Protein AF-A0A7S4R903-F1 (afdb_monomer)

Foldseek 3Di:
DDEDADDDDDDDDPPPPDDDPDDDFQWAWAFDDDDDDDDDDDDDDDDDDDPPPPPPPPPQPPPAQQLAWAQDPCCVPPVDTGGPDDDQWAWDDKDKYFYPDDDRYHPLPPCPDPNNVLVVVCVVCVNVVHDHPAANGKTKTWGWDDDVRTIIIITITGRNDCCQQCCVVVDPRNVLNVCCRVNDDPVSVVVPDDDQDADPDDDPVVRVVSDSHD

Structure (mmCIF, N/CA/C/O backbone):
data_AF-A0A7S4R903-F1
#
_entry.id   AF-A0A7S4R903-F1
#
loop_
_atom_site.group_PDB
_atom_site.id
_atom_site.type_symbol
_atom_site.label_atom_id
_atom_site.label_alt_id
_atom_site.label_comp_id
_atom_site.label_asym_id
_atom_site.label_entity_id
_atom_site.label_seq_id
_atom_site.pdbx_PDB_ins_code
_atom_site.Cartn_x
_atom_site.Cartn_y
_atom_site.Cartn_z
_atom_site.occupancy
_atom_site.B_iso_or_equiv
_atom_site.auth_seq_id
_atom_site.auth_comp_id
_atom_site.auth_asym_id
_atom_site.auth_atom_id
_atom_site.pdbx_PDB_model_num
ATOM 1 N N . MET A 1 1 ? 5.381 -18.623 -7.448 1.00 34.16 1 MET A N 1
ATOM 2 C CA . MET A 1 1 ? 6.276 -17.680 -6.744 1.00 34.16 1 MET A CA 1
ATOM 3 C C . MET A 1 1 ? 7.617 -17.722 -7.454 1.00 34.16 1 MET A C 1
ATOM 5 O O . MET A 1 1 ? 8.207 -18.793 -7.509 1.00 34.16 1 MET A O 1
ATOM 9 N N . LYS A 1 2 ? 8.027 -16.633 -8.113 1.00 29.02 2 LYS A N 1
ATOM 10 C CA . LYS A 1 2 ? 9.326 -16.554 -8.797 1.00 29.02 2 LYS A CA 1
ATOM 11 C C . LYS A 1 2 ? 10.329 -15.962 -7.803 1.00 29.02 2 LYS A C 1
ATOM 13 O O . LYS A 1 2 ? 10.044 -14.921 -7.229 1.00 29.02 2 LYS A O 1
ATOM 18 N N . SER A 1 3 ? 11.436 -16.659 -7.560 1.00 29.39 3 SER A N 1
ATOM 19 C CA . SER A 1 3 ? 12.554 -16.161 -6.752 1.00 29.39 3 SER A CA 1
ATOM 20 C C . SER A 1 3 ? 13.540 -15.471 -7.690 1.00 29.39 3 SER A C 1
ATOM 22 O O . SER A 1 3 ? 13.920 -16.057 -8.705 1.00 29.39 3 SER A O 1
ATOM 24 N N . GLN A 1 4 ? 13.908 -14.227 -7.392 1.00 38.16 4 GLN A N 1
ATOM 25 C CA . GLN A 1 4 ? 14.853 -13.447 -8.187 1.00 38.16 4 GLN A CA 1
ATOM 26 C C . GLN A 1 4 ? 15.911 -12.862 -7.250 1.00 38.16 4 GLN A C 1
ATOM 28 O O . GLN A 1 4 ? 15.579 -12.281 -6.219 1.00 38.16 4 GLN A O 1
ATOM 33 N N . ARG A 1 5 ? 17.186 -13.059 -7.601 1.00 29.95 5 ARG A N 1
ATOM 34 C CA . ARG A 1 5 ? 18.361 -12.589 -6.859 1.00 29.95 5 ARG A CA 1
ATOM 35 C C . ARG A 1 5 ? 18.925 -11.368 -7.576 1.00 29.95 5 ARG A C 1
ATOM 37 O O . ARG A 1 5 ? 19.169 -11.443 -8.779 1.00 29.95 5 ARG A O 1
ATOM 44 N N . VAL A 1 6 ? 19.127 -10.264 -6.864 1.00 38.16 6 VAL A N 1
ATOM 45 C CA . VAL A 1 6 ? 19.701 -9.029 -7.422 1.00 38.16 6 VAL A CA 1
ATOM 46 C C . VAL A 1 6 ? 20.940 -8.669 -6.606 1.00 38.16 6 VAL A C 1
ATOM 48 O O . VAL A 1 6 ? 20.823 -8.361 -5.427 1.00 38.16 6 VAL A O 1
ATOM 51 N N . SER A 1 7 ? 22.118 -8.735 -7.229 1.00 30.72 7 SER A N 1
ATOM 52 C CA . SER A 1 7 ? 23.407 -8.372 -6.622 1.00 30.72 7 SER A CA 1
ATOM 53 C C . SER A 1 7 ? 23.816 -6.955 -7.031 1.00 30.72 7 SER A C 1
ATOM 55 O O . SER A 1 7 ? 23.788 -6.646 -8.225 1.00 30.72 7 SER A O 1
ATOM 57 N N . HIS A 1 8 ? 24.262 -6.125 -6.085 1.00 34.91 8 HIS A N 1
ATOM 58 C CA . HIS A 1 8 ? 24.852 -4.809 -6.360 1.00 34.91 8 HIS A CA 1
ATOM 59 C C . HIS A 1 8 ? 26.304 -4.753 -5.855 1.00 34.91 8 HIS A C 1
ATOM 61 O O . HIS A 1 8 ? 26.589 -5.131 -4.722 1.00 34.91 8 HIS A O 1
ATOM 67 N N . ASN A 1 9 ? 27.226 -4.284 -6.704 1.00 31.84 9 ASN A N 1
ATOM 68 C CA . ASN A 1 9 ? 28.645 -4.130 -6.376 1.00 31.84 9 ASN A CA 1
ATOM 69 C C . ASN A 1 9 ? 28.932 -2.770 -5.713 1.00 31.84 9 ASN A C 1
ATOM 71 O O . ASN A 1 9 ? 28.661 -1.735 -6.315 1.00 31.84 9 ASN A O 1
ATOM 75 N N . SER A 1 10 ? 29.520 -2.842 -4.509 1.00 34.62 10 SER A N 1
ATOM 76 C CA . SER A 1 10 ? 30.550 -1.989 -3.866 1.00 34.62 10 SER A CA 1
ATOM 77 C C . SER A 1 10 ? 30.597 -0.489 -4.231 1.00 34.62 10 SER A C 1
ATOM 79 O O . SER A 1 10 ? 30.812 -0.129 -5.382 1.00 34.62 10 SER A O 1
ATOM 81 N N . SER A 1 11 ? 30.635 0.461 -3.296 1.00 30.31 11 SER A N 1
ATOM 82 C CA . SER A 1 11 ? 31.719 0.654 -2.323 1.00 30.31 11 SER A CA 1
ATOM 83 C C . SER A 1 11 ? 31.492 1.972 -1.557 1.00 30.31 11 SER A C 1
ATOM 85 O O . SER A 1 11 ? 30.913 2.895 -2.118 1.00 30.31 11 SER A O 1
ATOM 87 N N . LEU A 1 12 ? 32.039 2.050 -0.333 1.00 31.69 12 LEU A N 1
ATOM 88 C CA . LEU A 1 12 ? 32.207 3.246 0.515 1.00 31.69 12 LEU A CA 1
ATOM 89 C C . LEU A 1 12 ? 30.938 3.796 1.194 1.00 31.69 12 LEU A C 1
ATOM 91 O O . LEU A 1 12 ? 30.225 4.599 0.615 1.00 31.69 12 LEU A O 1
ATOM 95 N N . ASP A 1 13 ? 30.707 3.370 2.448 1.00 30.27 13 ASP A N 1
ATOM 96 C CA . ASP A 1 13 ? 30.396 4.255 3.600 1.00 30.27 13 ASP A CA 1
ATOM 97 C C . ASP A 1 13 ? 30.197 3.458 4.914 1.00 30.27 13 ASP A C 1
ATOM 99 O O . ASP A 1 13 ? 29.272 3.666 5.698 1.00 30.27 13 ASP A O 1
ATOM 103 N N . ALA A 1 14 ? 31.123 2.534 5.197 1.00 33.28 14 ALA A N 1
ATOM 104 C CA . ALA A 1 14 ? 31.105 1.635 6.360 1.00 33.28 14 ALA A CA 1
ATOM 105 C C . ALA A 1 14 ? 31.459 2.302 7.714 1.00 33.28 14 ALA A C 1
ATOM 107 O O . ALA A 1 14 ? 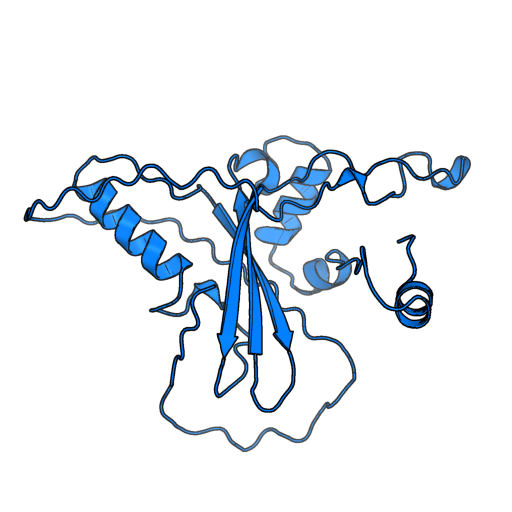32.058 1.666 8.577 1.00 33.28 14 ALA A O 1
ATOM 108 N N . LEU A 1 15 ? 31.138 3.583 7.929 1.00 27.70 15 LEU A N 1
ATOM 109 C CA . LEU A 1 15 ? 31.543 4.310 9.145 1.00 27.70 15 LEU A CA 1
ATOM 110 C C . LEU A 1 15 ? 30.455 5.210 9.753 1.00 27.70 15 LEU A C 1
ATOM 112 O O . LEU A 1 15 ? 30.751 6.277 10.292 1.00 27.70 15 LEU A O 1
ATOM 116 N N . LYS A 1 16 ? 29.190 4.769 9.730 1.00 27.17 16 LYS A N 1
ATOM 117 C CA . LYS A 1 16 ? 28.122 5.350 10.577 1.00 27.17 16 LYS A CA 1
ATOM 118 C C . LYS A 1 16 ? 27.296 4.319 11.361 1.00 27.17 16 LYS A C 1
ATOM 120 O O . LYS A 1 16 ? 26.373 4.696 12.081 1.00 27.17 16 LYS A O 1
ATOM 125 N N . ASP A 1 17 ? 27.682 3.045 11.309 1.00 29.94 17 ASP A N 1
ATOM 126 C CA . ASP A 1 17 ? 27.043 1.956 12.052 1.00 29.94 17 ASP A CA 1
ATOM 127 C C . ASP A 1 17 ? 27.502 1.924 13.512 1.00 29.94 17 ASP A C 1
ATOM 129 O O . ASP A 1 17 ? 28.293 1.072 13.907 1.00 29.94 17 ASP A O 1
ATOM 133 N N . LEU A 1 18 ? 27.012 2.859 14.332 1.00 28.77 18 LEU A N 1
ATOM 134 C CA . LEU A 1 18 ? 26.942 2.635 15.781 1.00 28.77 18 LEU A CA 1
ATOM 135 C C . LEU A 1 18 ? 25.980 3.572 16.516 1.00 28.77 18 LEU A C 1
ATOM 137 O O . LEU A 1 18 ? 26.272 3.998 17.626 1.00 28.77 18 LEU A O 1
ATOM 141 N N . VAL A 1 19 ? 24.820 3.903 15.947 1.00 24.86 19 VAL A N 1
ATOM 142 C CA . VAL A 1 19 ? 23.764 4.567 16.724 1.00 24.86 19 VAL A CA 1
ATOM 143 C C . VAL A 1 19 ? 22.393 4.076 16.263 1.00 24.86 19 VAL A C 1
ATOM 145 O O . VAL A 1 19 ? 22.032 4.221 15.102 1.00 24.86 19 VAL A O 1
ATOM 148 N N . TYR A 1 20 ? 21.634 3.546 17.225 1.00 25.56 20 TYR A N 1
ATOM 149 C CA . TYR A 1 20 ? 20.220 3.168 17.149 1.00 25.56 20 TYR A CA 1
ATOM 150 C C . TYR A 1 20 ? 19.874 1.816 16.503 1.00 25.56 20 TYR A C 1
ATOM 152 O O . TYR A 1 20 ? 19.119 1.708 15.541 1.00 25.56 20 TYR A O 1
ATOM 160 N N . ALA A 1 21 ? 20.331 0.749 17.160 1.00 30.30 21 ALA A N 1
ATOM 161 C CA . ALA A 1 21 ? 19.466 -0.407 17.351 1.00 30.30 21 ALA A CA 1
ATOM 162 C C . ALA A 1 21 ? 18.338 0.003 18.316 1.00 30.30 21 ALA A C 1
ATOM 164 O O . ALA A 1 21 ? 18.571 0.108 19.519 1.00 30.30 21 ALA A O 1
ATOM 165 N N . ASP A 1 22 ? 17.146 0.280 17.788 1.00 24.77 22 ASP A N 1
ATOM 166 C CA . ASP A 1 22 ? 15.923 0.302 18.588 1.00 24.77 22 ASP A CA 1
ATOM 167 C C . ASP A 1 22 ? 14.772 -0.361 17.826 1.00 24.77 22 ASP A C 1
ATOM 169 O O . ASP A 1 22 ? 14.645 -0.300 16.602 1.00 24.77 22 ASP A O 1
ATOM 173 N N . ASP A 1 23 ? 13.982 -1.069 18.607 1.00 29.86 23 ASP A N 1
ATOM 174 C CA . ASP A 1 23 ? 13.116 -2.181 18.265 1.00 29.86 23 ASP A CA 1
ATOM 175 C C . ASP A 1 23 ? 11.805 -1.675 17.639 1.00 29.86 23 ASP A C 1
ATOM 177 O O . ASP A 1 23 ? 10.791 -1.501 18.316 1.00 29.86 23 ASP A O 1
ATOM 181 N N . LYS A 1 24 ? 11.809 -1.361 16.337 1.00 22.69 24 LYS A N 1
ATOM 182 C CA . LYS A 1 24 ? 10.585 -1.092 15.563 1.00 22.69 24 LYS A CA 1
ATOM 183 C C . LYS A 1 24 ? 10.715 -1.689 14.173 1.00 22.69 24 LYS A C 1
ATOM 185 O O . LYS A 1 24 ? 11.592 -1.315 13.406 1.00 22.69 24 LYS A O 1
ATOM 190 N N . SER A 1 25 ? 9.814 -2.610 13.844 1.00 26.30 25 SER A N 1
ATOM 191 C CA . SER A 1 25 ? 9.596 -3.122 12.491 1.00 26.30 25 SER A CA 1
ATOM 192 C C . SER A 1 25 ? 9.561 -1.965 11.483 1.00 26.30 25 SER A C 1
ATOM 194 O O . SER A 1 25 ? 8.571 -1.231 11.425 1.00 26.30 25 SER A O 1
ATOM 196 N N . VAL A 1 26 ? 10.641 -1.782 10.720 1.00 25.47 26 VAL A N 1
ATOM 197 C CA . VAL A 1 26 ? 10.732 -0.749 9.684 1.00 25.47 26 VAL A CA 1
ATOM 198 C C . VAL A 1 26 ? 9.878 -1.208 8.504 1.00 25.47 26 VAL A C 1
ATOM 200 O O . VAL A 1 26 ? 10.303 -1.991 7.658 1.00 25.47 26 VAL A O 1
ATOM 203 N N . LEU A 1 27 ? 8.618 -0.777 8.511 1.00 29.02 27 LEU A N 1
ATOM 204 C CA . LEU A 1 27 ? 7.725 -0.805 7.360 1.00 29.02 27 LEU A CA 1
ATOM 205 C C . LEU A 1 27 ? 8.038 0.433 6.521 1.00 29.02 27 LEU A C 1
ATOM 207 O O . LEU A 1 27 ? 7.629 1.533 6.885 1.00 29.02 27 LEU A O 1
ATOM 211 N N . THR A 1 28 ? 8.743 0.262 5.406 1.00 28.92 28 THR A N 1
ATOM 212 C CA . THR A 1 28 ? 8.870 1.332 4.412 1.00 28.92 28 THR A CA 1
ATOM 213 C C . THR A 1 28 ? 7.719 1.203 3.419 1.00 28.92 28 THR A C 1
ATOM 215 O O . THR A 1 28 ? 7.629 0.227 2.674 1.00 28.92 28 THR A O 1
ATOM 218 N N . VAL A 1 29 ? 6.845 2.209 3.370 1.00 30.88 29 VAL A N 1
ATOM 219 C CA . VAL A 1 29 ? 5.902 2.386 2.259 1.00 30.88 29 VAL A CA 1
ATOM 220 C C . VAL A 1 29 ? 6.607 3.244 1.213 1.00 30.88 29 VAL A C 1
ATOM 222 O O . VAL A 1 29 ? 6.728 4.453 1.383 1.00 30.88 29 VAL A O 1
ATOM 225 N N . SER A 1 30 ? 7.132 2.623 0.156 1.00 32.31 30 SER A N 1
ATOM 226 C CA . SER A 1 30 ? 7.713 3.359 -0.969 1.00 32.31 30 SER A CA 1
ATOM 227 C C . SER A 1 30 ? 6.627 3.676 -1.989 1.00 32.31 30 SER A C 1
ATOM 229 O O . SER A 1 30 ? 6.030 2.759 -2.551 1.00 32.31 30 SER A O 1
ATOM 231 N N . LEU A 1 31 ? 6.398 4.963 -2.230 1.00 30.38 31 LEU A N 1
ATOM 232 C CA . LEU A 1 31 ? 5.443 5.478 -3.204 1.00 30.38 31 LEU A CA 1
ATOM 233 C C . LEU A 1 31 ? 6.203 6.165 -4.331 1.00 30.38 31 LEU A C 1
ATOM 235 O O . LEU A 1 31 ? 6.854 7.181 -4.109 1.00 30.38 31 LEU A O 1
ATOM 239 N N . SER A 1 32 ? 6.142 5.590 -5.527 1.00 31.30 32 SER A N 1
ATOM 240 C CA . SER A 1 32 ? 6.694 6.176 -6.746 1.00 31.30 32 SER A CA 1
ATOM 241 C C . SER A 1 32 ? 5.534 6.596 -7.643 1.00 31.30 32 SER A C 1
ATOM 243 O O . SER A 1 32 ? 4.787 5.746 -8.120 1.00 31.30 32 SER A O 1
ATOM 245 N N . SER A 1 33 ? 5.376 7.903 -7.851 1.00 28.19 33 SER A N 1
ATOM 246 C CA . SER A 1 33 ? 4.518 8.466 -8.897 1.00 28.19 33 SER A CA 1
ATOM 247 C C . SER A 1 33 ? 5.411 8.901 -10.053 1.00 28.19 33 SER A C 1
ATOM 249 O O . SER A 1 33 ? 6.350 9.666 -9.831 1.00 28.19 33 SER A O 1
ATOM 251 N N . SER A 1 34 ? 5.149 8.424 -11.267 1.00 30.77 34 SER A N 1
ATOM 252 C CA . SER A 1 34 ? 5.837 8.884 -12.474 1.00 30.77 34 SER A CA 1
ATOM 253 C C . SER A 1 34 ? 4.813 9.307 -13.520 1.00 30.77 34 SER A C 1
ATOM 255 O O . SER A 1 34 ? 4.163 8.467 -14.132 1.00 30.77 34 SER A O 1
ATOM 257 N N . THR A 1 35 ? 4.685 10.615 -13.731 1.00 25.27 35 THR A N 1
ATOM 258 C CA . THR A 1 35 ? 4.018 11.200 -14.900 1.00 25.27 35 THR A CA 1
ATOM 259 C C . THR A 1 35 ? 5.048 11.351 -16.017 1.00 25.27 35 THR A C 1
ATOM 261 O O . THR A 1 35 ? 6.089 11.972 -15.798 1.00 25.27 35 THR A O 1
ATOM 264 N N . LEU A 1 36 ? 4.779 10.793 -17.198 1.00 31.20 36 LEU A N 1
ATOM 265 C CA . LEU A 1 36 ? 5.671 10.871 -18.357 1.00 31.20 36 LEU A CA 1
ATOM 266 C C . LEU A 1 36 ? 5.289 12.032 -19.283 1.00 31.20 36 LEU A C 1
ATOM 268 O O . LEU A 1 36 ? 4.131 12.194 -19.654 1.00 31.20 36 LEU A O 1
ATOM 272 N N . SER A 1 37 ? 6.303 12.816 -19.649 1.00 27.30 37 SER A N 1
ATOM 273 C CA . SER A 1 37 ? 6.323 13.744 -20.779 1.00 27.30 37 SER A CA 1
ATOM 274 C C . SER A 1 37 ? 6.946 13.060 -22.001 1.00 27.30 37 SER A C 1
ATOM 276 O O . SER A 1 37 ? 7.959 12.373 -21.862 1.00 27.30 37 SER A O 1
ATOM 278 N N . ASP A 1 38 ? 6.344 13.286 -23.168 1.00 27.80 38 ASP A N 1
ATOM 279 C CA . ASP A 1 38 ? 6.619 12.655 -24.466 1.00 27.80 38 ASP A CA 1
ATOM 280 C C . ASP A 1 38 ? 8.070 12.746 -24.973 1.00 27.80 38 ASP A C 1
ATOM 282 O O . ASP A 1 38 ? 8.686 13.812 -24.937 1.00 27.80 38 ASP A O 1
ATOM 286 N N . ALA A 1 39 ? 8.550 11.658 -25.593 1.00 27.94 39 ALA A N 1
ATOM 287 C CA . ALA A 1 39 ? 9.468 11.700 -26.738 1.00 27.94 39 ALA A CA 1
ATOM 288 C C . ALA A 1 39 ? 9.459 10.368 -27.527 1.00 27.94 39 ALA A C 1
ATOM 290 O O . ALA A 1 39 ? 9.363 9.287 -26.956 1.00 27.94 39 ALA A O 1
ATOM 291 N N . ALA A 1 40 ? 9.540 10.500 -28.852 1.00 25.80 40 ALA A N 1
ATOM 292 C CA . ALA A 1 40 ? 9.175 9.563 -29.917 1.00 25.80 40 ALA A CA 1
ATOM 293 C C . ALA A 1 40 ? 10.212 8.488 -30.344 1.00 25.80 40 ALA A C 1
ATOM 295 O O . ALA A 1 40 ? 11.415 8.722 -30.254 1.00 25.80 40 ALA A O 1
ATOM 296 N N . GLY A 1 41 ? 9.687 7.421 -30.986 1.00 26.86 41 GLY A N 1
ATOM 297 C CA . GLY A 1 41 ? 10.294 6.596 -32.067 1.00 26.86 41 GLY A CA 1
ATOM 298 C C . GLY A 1 41 ? 11.143 5.386 -31.634 1.00 26.86 41 GLY A C 1
ATOM 299 O O . GLY A 1 41 ? 11.816 5.459 -30.618 1.00 26.86 41 GLY A O 1
ATOM 300 N N . ASP A 1 42 ? 11.238 4.248 -32.338 1.00 25.61 42 ASP A N 1
ATOM 301 C CA . ASP A 1 42 ? 10.633 3.699 -33.569 1.00 25.61 42 ASP A CA 1
ATOM 302 C C . ASP A 1 42 ? 11.007 2.184 -33.661 1.00 25.61 42 ASP A C 1
ATOM 304 O O . ASP A 1 42 ? 12.099 1.812 -33.234 1.00 25.61 42 ASP A O 1
ATOM 308 N N . GLY A 1 43 ? 10.132 1.337 -34.231 1.00 27.09 43 GLY A N 1
ATOM 309 C CA . GLY A 1 43 ? 10.475 0.115 -34.998 1.00 27.09 43 GLY A CA 1
ATOM 310 C C . GLY A 1 43 ? 10.788 -1.259 -34.343 1.00 27.09 43 GLY A C 1
ATOM 311 O O . GLY A 1 43 ? 11.865 -1.467 -33.794 1.00 27.09 43 GLY A O 1
ATOM 312 N N . ALA A 1 44 ? 9.904 -2.243 -34.622 1.00 29.50 44 ALA A N 1
ATOM 313 C CA . ALA A 1 44 ? 10.162 -3.568 -35.256 1.00 29.50 44 ALA A CA 1
ATOM 314 C C . ALA A 1 44 ? 9.615 -4.838 -34.543 1.00 29.50 44 ALA A C 1
ATOM 316 O O . ALA A 1 44 ? 9.823 -5.071 -33.354 1.00 29.50 44 ALA A O 1
ATOM 317 N N . GLU A 1 45 ? 8.896 -5.646 -35.335 1.00 29.44 45 GLU A N 1
ATOM 318 C CA . GLU A 1 45 ? 8.059 -6.817 -35.014 1.00 29.44 45 GLU A CA 1
ATOM 319 C C . GLU A 1 45 ? 8.820 -8.157 -34.923 1.00 29.44 45 GLU A C 1
ATOM 321 O O . GLU A 1 45 ? 9.902 -8.324 -35.485 1.00 29.44 45 GLU A O 1
ATOM 326 N N . GLY A 1 46 ? 8.189 -9.139 -34.268 1.00 28.52 46 GLY A N 1
ATOM 327 C CA . GLY A 1 46 ? 8.573 -10.552 -34.270 1.00 28.52 46 GLY A CA 1
ATOM 328 C C . GLY A 1 46 ? 7.543 -11.391 -33.508 1.00 28.52 46 GLY A C 1
ATOM 329 O O . GLY A 1 46 ? 7.517 -11.364 -32.278 1.00 28.52 46 GLY A O 1
ATOM 330 N N . ASP A 1 47 ? 6.675 -12.076 -34.253 1.00 32.62 47 ASP A N 1
ATOM 331 C CA . ASP A 1 47 ? 5.534 -12.861 -33.776 1.00 32.62 47 ASP A CA 1
ATOM 332 C C . ASP A 1 47 ? 5.940 -14.205 -33.153 1.00 32.62 47 ASP A C 1
ATOM 334 O O . ASP A 1 47 ? 6.567 -15.025 -33.813 1.00 32.62 47 ASP A O 1
ATOM 338 N N . ASP A 1 48 ? 5.483 -14.461 -31.925 1.00 31.94 48 ASP A N 1
ATOM 339 C CA . ASP A 1 48 ? 5.248 -15.803 -31.378 1.00 31.94 48 ASP A CA 1
ATOM 340 C C . ASP A 1 48 ? 4.110 -15.698 -30.348 1.00 31.94 48 ASP A C 1
ATOM 342 O O . ASP A 1 48 ? 4.299 -15.332 -29.184 1.00 31.94 48 ASP A O 1
ATOM 346 N N . ALA A 1 49 ? 2.883 -15.958 -30.805 1.00 36.00 49 ALA A N 1
ATOM 347 C CA . ALA A 1 49 ? 1.664 -15.852 -30.010 1.00 36.00 49 ALA A CA 1
ATOM 348 C C . ALA A 1 49 ? 1.602 -16.947 -28.928 1.00 36.00 49 ALA A C 1
ATOM 350 O O . ALA A 1 49 ? 1.027 -18.020 -29.117 1.00 36.00 49 ALA A O 1
ATOM 351 N N . ILE A 1 50 ? 2.173 -16.663 -27.757 1.00 35.22 50 ILE A N 1
ATOM 352 C CA . ILE A 1 50 ? 1.853 -17.374 -26.518 1.00 35.22 50 ILE A CA 1
ATOM 353 C C . ILE A 1 50 ? 0.458 -16.919 -26.090 1.00 35.22 50 ILE A C 1
ATOM 355 O O . ILE A 1 50 ? 0.244 -15.751 -25.787 1.00 35.22 50 ILE A O 1
ATOM 359 N N . SER A 1 51 ? -0.486 -17.858 -26.065 1.00 29.75 51 SER A N 1
ATOM 360 C CA . SER A 1 51 ? -1.826 -17.699 -25.496 1.00 29.75 51 SER A CA 1
ATOM 361 C C . SER A 1 51 ? -1.753 -17.120 -24.075 1.00 29.75 51 SER A C 1
ATOM 363 O O . SER A 1 51 ? -1.532 -17.854 -23.111 1.00 29.75 51 SER A O 1
ATOM 365 N N . THR A 1 52 ? -1.931 -15.806 -23.934 1.00 37.94 52 THR A N 1
ATOM 366 C CA . THR A 1 52 ? -2.017 -15.091 -22.654 1.00 37.94 52 THR A CA 1
ATOM 367 C C . THR A 1 52 ? -3.473 -14.881 -22.258 1.00 37.94 52 THR A C 1
ATOM 369 O O . THR A 1 52 ? -3.909 -13.751 -22.054 1.00 37.94 52 THR A O 1
ATOM 372 N N . GLU A 1 53 ? -4.247 -15.956 -22.133 1.00 32.31 53 GLU A N 1
ATOM 373 C CA . GLU A 1 53 ? -5.381 -15.869 -21.217 1.00 32.31 53 GLU A CA 1
ATOM 374 C C . GLU A 1 53 ? -4.790 -15.942 -19.804 1.00 32.31 53 GLU A C 1
ATOM 376 O O . GLU A 1 53 ? -4.146 -16.945 -19.466 1.00 32.31 53 GLU A O 1
ATOM 381 N N . PRO A 1 54 ? -4.889 -14.868 -18.994 1.00 37.66 54 PRO A N 1
ATOM 382 C CA . PRO A 1 54 ? -4.368 -14.905 -17.641 1.00 37.66 54 PRO A CA 1
ATOM 383 C C . PRO A 1 54 ? -5.083 -16.044 -16.908 1.00 37.66 54 PRO A C 1
ATOM 385 O O . PRO A 1 54 ? -6.315 -16.102 -16.944 1.00 37.66 54 PRO A O 1
ATOM 388 N N . PRO A 1 55 ? -4.351 -16.973 -16.264 1.00 32.59 55 PRO A N 1
ATOM 389 C CA . PRO A 1 55 ? -4.990 -18.057 -15.537 1.00 32.59 55 PRO A CA 1
ATOM 390 C C . PRO A 1 55 ? -5.964 -17.449 -14.529 1.00 32.59 55 PRO A C 1
ATOM 392 O O . PRO A 1 55 ? -5.574 -16.601 -13.721 1.00 32.59 55 PRO A O 1
ATOM 395 N N . SER A 1 56 ? -7.233 -17.862 -14.603 1.00 37.50 56 SER A N 1
ATOM 396 C CA . SER A 1 56 ? -8.284 -17.431 -13.686 1.00 37.50 56 SER A CA 1
ATOM 397 C C . SER A 1 56 ? -7.798 -17.658 -12.260 1.00 37.50 56 SER A C 1
ATOM 399 O O . SER A 1 56 ? -7.567 -18.789 -11.827 1.00 37.50 56 SER A O 1
ATOM 401 N N . CYS A 1 57 ? -7.557 -16.561 -11.557 1.00 40.66 57 CYS A N 1
ATOM 402 C CA . CYS A 1 57 ? -6.862 -16.566 -10.287 1.00 40.66 57 CYS A CA 1
ATOM 403 C C . CYS A 1 57 ? -7.801 -17.026 -9.160 1.00 40.66 57 CYS A C 1
ATOM 405 O O . CYS A 1 57 ? -8.234 -16.227 -8.336 1.00 40.66 57 CYS A O 1
ATOM 407 N N . GLU A 1 58 ? -8.101 -18.327 -9.088 1.00 32.50 58 GLU A N 1
ATOM 408 C CA . GLU A 1 58 ? -8.812 -18.938 -7.949 1.00 32.50 58 GLU A CA 1
ATOM 409 C C . GLU A 1 58 ? -8.007 -18.845 -6.636 1.00 32.50 58 GLU A C 1
ATOM 411 O O . GLU A 1 58 ? -8.544 -19.056 -5.551 1.00 32.50 58 GLU A O 1
ATOM 416 N N . PHE A 1 59 ? -6.719 -18.490 -6.717 1.00 36.78 59 PHE A N 1
ATOM 417 C CA . PHE A 1 59 ? -5.817 -18.312 -5.577 1.00 36.78 59 PHE A CA 1
ATOM 418 C C . PHE A 1 59 ? -5.369 -16.860 -5.381 1.00 36.78 59 PHE A C 1
ATOM 420 O O . PHE A 1 59 ? -4.342 -16.602 -4.751 1.00 36.78 59 PHE A O 1
ATOM 427 N N . CYS A 1 60 ? -6.102 -15.890 -5.930 1.00 38.66 60 CYS A N 1
ATOM 428 C CA . CYS A 1 60 ? -5.808 -14.498 -5.635 1.00 38.66 60 CYS A CA 1
ATOM 429 C C . CYS A 1 60 ? -6.120 -14.277 -4.160 1.00 38.66 60 CYS A C 1
ATOM 431 O O . CYS A 1 60 ? -7.276 -14.226 -3.755 1.00 38.66 60 CYS A O 1
ATOM 433 N N . CYS A 1 61 ? -5.057 -14.184 -3.361 1.00 47.94 61 CYS A N 1
ATOM 434 C CA . CYS A 1 61 ? -5.032 -13.861 -1.938 1.00 47.94 61 CYS A CA 1
ATOM 435 C C . CYS A 1 61 ? -5.588 -12.454 -1.639 1.00 47.94 61 CYS A C 1
ATOM 437 O O . CYS A 1 61 ? -5.051 -11.741 -0.793 1.00 47.94 61 CYS A O 1
ATOM 439 N N . ALA A 1 62 ? -6.641 -12.023 -2.335 1.00 57.44 62 ALA A N 1
ATOM 440 C CA . ALA A 1 62 ? -7.431 -10.874 -1.968 1.00 57.44 62 ALA A CA 1
ATOM 441 C C . ALA A 1 62 ? -8.119 -11.228 -0.648 1.00 57.44 62 ALA A C 1
ATOM 443 O O . ALA A 1 62 ? -9.131 -11.927 -0.599 1.00 57.44 62 ALA A O 1
ATOM 444 N N . PHE A 1 63 ? -7.497 -10.815 0.452 1.00 65.00 63 PHE A N 1
ATOM 445 C CA . PHE A 1 63 ? -8.109 -10.921 1.761 1.00 65.00 63 PHE A CA 1
ATOM 446 C C . PHE A 1 63 ? -9.444 -10.183 1.731 1.00 65.00 63 PHE A C 1
ATOM 448 O O . PHE A 1 63 ? -9.491 -8.999 1.400 1.00 65.00 63 PHE A O 1
ATOM 455 N N . ASP A 1 64 ? -10.519 -10.871 2.113 1.00 76.75 64 ASP A N 1
ATOM 456 C CA . ASP A 1 64 ? -11.793 -10.208 2.359 1.00 76.75 64 ASP A CA 1
ATOM 457 C C . ASP A 1 64 ? -11.603 -9.190 3.491 1.00 76.75 64 ASP A C 1
ATOM 459 O O . ASP A 1 64 ? -11.320 -9.548 4.644 1.00 76.75 64 ASP A O 1
ATOM 463 N N . ALA A 1 65 ? -11.721 -7.908 3.153 1.00 81.62 65 ALA A N 1
ATOM 464 C CA . ALA A 1 65 ? -11.565 -6.805 4.088 1.00 81.62 65 ALA A CA 1
ATOM 465 C C . ALA A 1 65 ? -12.603 -6.879 5.223 1.00 81.62 65 ALA A C 1
ATOM 467 O O . ALA A 1 65 ? -12.271 -6.568 6.371 1.00 81.62 65 ALA A O 1
ATOM 468 N N . ASN A 1 66 ? -13.798 -7.425 4.961 1.00 84.75 66 ASN A N 1
ATOM 469 C CA . ASN A 1 66 ? -14.844 -7.620 5.972 1.00 84.75 66 ASN A CA 1
ATOM 470 C C . ASN A 1 66 ? -14.470 -8.649 7.042 1.00 84.75 66 ASN A C 1
ATOM 472 O O . ASN A 1 66 ? -15.074 -8.693 8.115 1.00 84.75 66 ASN A O 1
ATOM 476 N N . SER A 1 67 ? -13.406 -9.423 6.821 1.00 82.19 67 SER A N 1
ATOM 477 C CA . SER A 1 67 ? -12.850 -10.298 7.847 1.00 82.19 67 SER A CA 1
ATOM 478 C C . SER A 1 67 ? -12.231 -9.548 9.039 1.00 82.19 67 SER A C 1
ATOM 480 O O . SER A 1 67 ? -11.934 -10.169 10.068 1.00 82.19 67 SER A O 1
ATOM 482 N N . HIS A 1 68 ? -12.081 -8.222 8.929 1.00 81.88 68 HIS A N 1
ATOM 483 C CA . HIS A 1 68 ? -11.707 -7.320 10.011 1.00 81.88 68 HIS A CA 1
ATOM 484 C C . HIS A 1 68 ? -12.893 -6.454 10.440 1.00 81.88 68 HIS A C 1
ATOM 486 O O . HIS A 1 68 ? -13.637 -5.908 9.627 1.00 81.88 68 HIS A O 1
ATOM 492 N N . ARG A 1 69 ? -13.036 -6.284 11.759 1.00 86.94 69 ARG A N 1
ATOM 493 C CA . ARG A 1 69 ? -14.043 -5.400 12.350 1.00 86.94 69 ARG A CA 1
ATOM 494 C C . ARG A 1 69 ? -13.392 -4.109 12.820 1.00 86.94 69 ARG A C 1
ATOM 496 O O . ARG A 1 69 ? -12.514 -4.144 13.682 1.00 86.94 69 ARG A O 1
ATOM 503 N N . VAL A 1 70 ? -13.858 -2.979 12.303 1.00 88.50 70 VAL A N 1
ATOM 504 C CA . VAL A 1 70 ? -13.297 -1.645 12.551 1.00 88.50 70 VAL A CA 1
ATOM 505 C C . VAL A 1 70 ? -14.244 -0.775 13.377 1.00 88.50 70 VAL A C 1
ATOM 507 O O . VAL A 1 70 ? -15.422 -1.086 13.574 1.00 88.50 70 VAL A O 1
ATOM 510 N N . ARG A 1 71 ? -13.718 0.327 13.919 1.00 90.88 71 ARG A N 1
ATOM 511 C CA . ARG A 1 71 ? -14.510 1.302 14.680 1.00 90.88 71 ARG A CA 1
ATOM 512 C C . ARG A 1 71 ? -15.384 2.098 13.710 1.00 90.88 71 ARG A C 1
ATOM 514 O O . ARG A 1 71 ? -14.863 2.866 12.910 1.00 90.88 71 ARG A O 1
ATOM 521 N N . GLY A 1 72 ? -16.701 1.917 13.791 1.00 89.56 72 GLY A N 1
ATOM 522 C CA . GLY A 1 72 ? -17.651 2.683 12.985 1.00 89.56 72 GLY A CA 1
ATOM 523 C C . GLY A 1 72 ? -17.775 4.141 13.440 1.00 89.56 72 GLY A C 1
ATOM 524 O O . GLY A 1 72 ? -17.290 4.527 14.505 1.00 89.56 72 GLY A O 1
ATOM 525 N N . LYS A 1 73 ? -18.505 4.951 12.667 1.00 90.25 73 LYS A N 1
ATOM 526 C CA . LYS A 1 73 ? -18.724 6.387 12.938 1.00 90.25 73 LYS A CA 1
ATOM 527 C C . LYS A 1 73 ? -19.245 6.680 14.355 1.00 90.25 73 LYS A C 1
ATOM 529 O O . LYS A 1 73 ? -18.849 7.669 14.966 1.00 90.25 73 LYS A O 1
ATOM 534 N N . ASN A 1 74 ? -20.093 5.803 14.895 1.00 93.81 74 ASN A N 1
ATOM 535 C CA . ASN A 1 74 ? -20.717 5.962 16.213 1.00 93.81 74 ASN A CA 1
ATOM 536 C C . ASN A 1 74 ? -20.006 5.191 17.341 1.00 93.81 74 ASN A C 1
ATOM 538 O O . ASN A 1 74 ? -20.501 5.192 18.472 1.00 93.81 74 ASN A O 1
ATOM 542 N N . TYR A 1 75 ? -18.821 4.617 17.076 1.00 92.50 75 TYR A N 1
ATOM 543 C CA . TYR A 1 75 ? -18.101 3.736 18.006 1.00 92.50 75 TYR A CA 1
ATOM 544 C C . TYR A 1 75 ? -17.902 4.347 19.393 1.00 92.50 75 TYR A C 1
ATOM 546 O O . TYR A 1 75 ? -17.957 3.652 20.403 1.00 92.50 75 TYR A O 1
ATOM 554 N N . ASN A 1 76 ? -17.688 5.662 19.479 1.00 93.25 76 ASN A N 1
ATOM 555 C CA . ASN A 1 76 ? -17.475 6.320 20.765 1.00 93.25 76 ASN A CA 1
ATOM 556 C C . ASN A 1 76 ? -18.694 6.230 21.696 1.00 93.25 76 ASN A C 1
ATOM 558 O O . ASN A 1 76 ? -18.487 6.189 22.911 1.00 93.25 76 ASN A O 1
ATOM 562 N N . ARG A 1 77 ? -19.913 6.144 21.143 1.00 96.44 77 ARG A N 1
ATOM 563 C CA . ARG A 1 77 ? -21.181 6.052 21.883 1.00 96.44 77 ARG A CA 1
ATOM 564 C C . ARG A 1 77 ? -21.634 4.609 22.087 1.00 96.44 77 ARG A C 1
ATOM 566 O O . ARG A 1 77 ? -21.987 4.246 23.200 1.00 96.44 77 ARG A O 1
ATOM 573 N N . ASP A 1 78 ? -21.617 3.79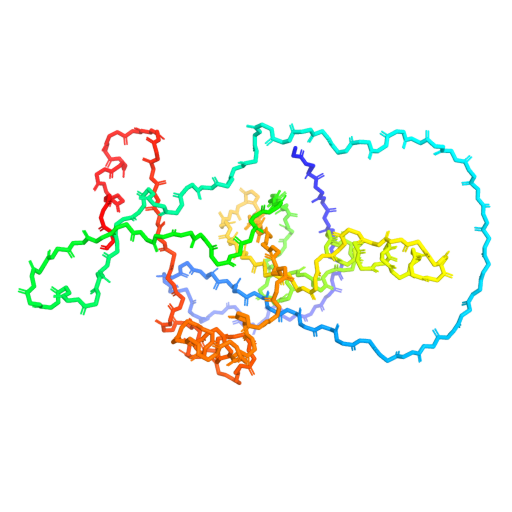5 21.033 1.00 95.06 78 ASP A N 1
ATOM 574 C CA . ASP A 1 78 ? -22.181 2.437 21.064 1.00 95.06 78 ASP A CA 1
ATOM 575 C C . ASP A 1 78 ? -21.161 1.337 21.406 1.00 95.06 78 ASP A C 1
ATOM 577 O O . ASP A 1 78 ? -21.559 0.235 21.781 1.00 95.06 78 ASP A O 1
ATOM 581 N N . LYS A 1 79 ? -19.856 1.625 21.286 1.00 93.50 79 LYS A N 1
ATOM 582 C CA . LYS A 1 79 ? -18.745 0.664 21.401 1.00 93.50 79 LYS A CA 1
ATOM 583 C C . LYS A 1 79 ? -18.876 -0.545 20.460 1.00 93.50 79 LYS A C 1
ATOM 585 O O . LYS A 1 79 ? -18.273 -1.590 20.707 1.00 93.50 79 LYS A O 1
ATOM 590 N N . LYS A 1 80 ? -19.630 -0.423 19.362 1.00 91.94 80 LYS A N 1
ATOM 591 C CA . LYS A 1 80 ? -19.881 -1.506 18.403 1.00 91.94 80 LYS A CA 1
ATOM 592 C C . LYS A 1 80 ? -18.978 -1.377 17.183 1.00 91.94 80 LYS A C 1
ATOM 594 O O . LYS A 1 80 ? -18.953 -0.355 16.503 1.00 91.94 80 LYS A O 1
ATOM 599 N N . LYS A 1 81 ? -18.236 -2.445 16.886 1.00 91.00 81 LYS A N 1
ATOM 600 C CA . LYS A 1 81 ? -17.427 -2.540 15.664 1.00 91.00 81 LYS A CA 1
ATOM 601 C C . LYS A 1 81 ? -18.284 -3.001 14.490 1.00 91.00 81 LYS A C 1
ATOM 603 O O . LYS A 1 81 ? -19.151 -3.861 14.661 1.00 91.00 81 LYS A O 1
ATOM 608 N N . VAL A 1 82 ? -18.001 -2.468 13.314 1.00 91.69 82 VAL A N 1
ATOM 609 C CA . VAL A 1 82 ? -18.667 -2.803 12.048 1.00 91.69 82 VAL A CA 1
ATOM 610 C C . VAL A 1 82 ? -17.673 -3.482 11.112 1.00 91.69 82 VAL A C 1
ATOM 612 O O . VAL A 1 82 ? -16.473 -3.471 11.385 1.00 91.69 82 VAL A O 1
ATOM 615 N N . GLU A 1 83 ? -18.159 -4.123 10.058 1.00 90.94 83 GLU A N 1
ATOM 616 C CA . GLU A 1 83 ? -17.299 -4.652 8.994 1.00 90.94 83 GLU A CA 1
ATOM 617 C C . GLU A 1 83 ? -16.544 -3.505 8.307 1.00 90.94 83 GLU A C 1
ATOM 619 O O . GLU A 1 83 ? -17.032 -2.373 8.272 1.00 90.94 83 GLU A O 1
ATOM 624 N N . ALA A 1 84 ? -15.328 -3.775 7.826 1.00 87.06 84 ALA A N 1
ATOM 625 C CA . ALA A 1 84 ? -14.477 -2.749 7.223 1.00 87.06 84 ALA A CA 1
ATOM 626 C C . ALA A 1 84 ? -15.035 -2.183 5.907 1.00 87.06 84 ALA A C 1
ATOM 628 O O . ALA A 1 84 ? -14.742 -1.034 5.578 1.00 87.06 84 ALA A O 1
ATOM 629 N N . GLY A 1 85 ? -15.854 -2.956 5.191 1.00 88.00 85 GLY A N 1
ATOM 630 C CA . GLY A 1 85 ? -16.285 -2.639 3.836 1.00 88.00 85 GLY A CA 1
ATOM 631 C C . GLY A 1 85 ? -15.291 -3.146 2.784 1.00 88.00 85 GLY A C 1
ATOM 632 O O . GLY A 1 85 ? -14.339 -3.856 3.120 1.00 88.00 85 GLY A O 1
ATOM 633 N N . PRO A 1 86 ? -15.515 -2.817 1.500 1.00 87.62 86 PRO A N 1
ATOM 634 C CA . PRO A 1 86 ? -14.627 -3.220 0.414 1.00 87.62 86 PRO A CA 1
ATOM 635 C C . PRO A 1 86 ? -13.231 -2.596 0.558 1.00 87.62 86 PRO A C 1
ATOM 637 O O . PRO A 1 86 ? -13.074 -1.495 1.085 1.00 87.62 86 PRO A O 1
ATOM 640 N N . SER A 1 87 ? -12.208 -3.304 0.069 1.00 88.62 87 SER A N 1
ATOM 641 C CA . SER A 1 87 ? -10.844 -2.769 -0.007 1.00 88.62 87 SER A CA 1
ATOM 642 C C . SER A 1 87 ? -10.797 -1.561 -0.944 1.00 88.62 87 SER A C 1
ATOM 644 O O . SER A 1 87 ? -11.411 -1.591 -2.007 1.00 88.62 87 SER A O 1
ATOM 646 N N . LEU A 1 88 ? -10.033 -0.530 -0.570 1.00 88.62 88 LEU A N 1
ATOM 647 C CA . LEU A 1 88 ? -9.813 0.645 -1.422 1.00 88.62 88 LEU A CA 1
ATOM 648 C C . LEU A 1 88 ? -9.001 0.306 -2.678 1.00 88.62 88 LEU A C 1
ATOM 650 O O . LEU A 1 88 ? -9.232 0.893 -3.726 1.00 88.62 88 LEU A O 1
ATOM 654 N N . PHE A 1 89 ? -8.059 -0.634 -2.570 1.00 90.81 89 PHE A N 1
ATOM 655 C CA . PHE A 1 89 ? -7.170 -1.017 -3.668 1.00 90.81 89 PHE A CA 1
ATOM 656 C C . PHE A 1 89 ? -7.293 -2.500 -3.977 1.00 90.81 89 PHE A C 1
ATOM 658 O O . PHE A 1 89 ? -7.529 -3.326 -3.081 1.00 90.81 89 PHE A O 1
ATOM 665 N N . ARG A 1 90 ? -7.075 -2.843 -5.245 1.00 89.94 90 ARG A N 1
ATOM 666 C CA . ARG A 1 90 ? -7.122 -4.217 -5.729 1.00 89.94 90 ARG A CA 1
ATOM 667 C C . ARG A 1 90 ? -5.751 -4.862 -5.581 1.00 89.94 90 ARG A C 1
ATOM 669 O O . ARG A 1 90 ? -4.778 -4.439 -6.190 1.00 89.94 90 ARG A O 1
ATOM 676 N N . TYR A 1 91 ? -5.659 -5.903 -4.764 1.00 89.31 91 TYR A N 1
ATOM 677 C CA . TYR A 1 91 ? -4.442 -6.706 -4.670 1.00 89.31 91 TYR A CA 1
ATOM 678 C C . TYR A 1 91 ? -4.205 -7.471 -5.980 1.00 89.31 91 TYR A C 1
ATOM 680 O O . TYR A 1 91 ? -5.143 -8.084 -6.490 1.00 89.31 91 TYR A O 1
ATOM 688 N N . PHE A 1 92 ? -2.973 -7.475 -6.502 1.00 86.94 92 PHE A N 1
ATOM 689 C CA . PHE A 1 92 ? -2.670 -8.220 -7.734 1.00 86.94 92 PHE A CA 1
ATOM 690 C C . PHE A 1 92 ? -1.384 -9.056 -7.693 1.00 86.94 92 PHE A C 1
ATOM 692 O O . PHE A 1 92 ? -1.292 -10.050 -8.412 1.00 86.94 92 PHE A O 1
ATOM 699 N N . ALA A 1 93 ? -0.390 -8.714 -6.866 1.00 89.88 93 ALA A N 1
ATOM 700 C CA . ALA A 1 93 ? 0.852 -9.485 -6.804 1.00 89.88 93 ALA A CA 1
ATOM 701 C C . ALA A 1 93 ? 1.533 -9.427 -5.434 1.00 89.88 93 ALA A C 1
ATOM 703 O O . ALA A 1 93 ? 1.376 -8.473 -4.675 1.00 89.88 93 ALA A O 1
ATOM 704 N N . ALA A 1 94 ? 2.345 -10.443 -5.138 1.00 91.19 94 ALA A N 1
ATOM 705 C CA . ALA A 1 94 ? 3.343 -10.381 -4.079 1.00 91.19 94 ALA A CA 1
ATOM 706 C C . ALA A 1 94 ? 4.630 -11.094 -4.490 1.00 91.19 94 ALA A C 1
ATOM 708 O O . ALA A 1 94 ? 4.577 -12.124 -5.169 1.00 91.19 94 ALA A O 1
ATOM 709 N N . ASP A 1 95 ? 5.754 -10.564 -4.019 1.00 90.94 95 ASP A N 1
ATOM 710 C CA . ASP A 1 95 ? 7.090 -11.095 -4.252 1.00 90.94 95 ASP A CA 1
ATOM 711 C C . ASP A 1 95 ? 7.844 -11.293 -2.935 1.00 90.94 95 ASP A C 1
ATOM 713 O O . ASP A 1 95 ? 7.673 -10.544 -1.972 1.00 90.94 95 ASP A O 1
ATOM 717 N N . VAL A 1 96 ? 8.684 -12.330 -2.909 1.00 92.44 96 VAL A N 1
ATOM 718 C CA . VAL A 1 96 ? 9.682 -12.556 -1.860 1.00 92.44 96 VAL A CA 1
ATOM 719 C C . VAL A 1 96 ? 11.040 -12.422 -2.522 1.00 92.44 96 VAL A C 1
ATOM 721 O O . VAL A 1 96 ? 11.384 -13.226 -3.390 1.00 92.44 96 VAL A O 1
ATOM 724 N N . VAL A 1 97 ? 11.784 -11.395 -2.133 1.00 91.38 97 VAL A N 1
ATOM 725 C CA . VAL A 1 97 ? 13.059 -11.038 -2.753 1.00 91.38 97 VAL A CA 1
ATOM 726 C C . VAL A 1 97 ? 14.166 -11.209 -1.732 1.00 91.38 97 VAL A C 1
ATOM 728 O O . VAL A 1 97 ? 14.111 -10.637 -0.646 1.00 91.38 97 VAL A O 1
ATOM 731 N N . GLU A 1 98 ? 15.159 -12.022 -2.074 1.00 92.25 98 GLU A N 1
ATOM 732 C CA . GLU A 1 98 ? 16.390 -12.131 -1.299 1.00 92.25 98 GLU A CA 1
ATOM 733 C C . GLU A 1 98 ? 17.322 -10.988 -1.684 1.00 92.25 98 GLU A C 1
ATOM 735 O O . GLU A 1 98 ? 17.530 -10.727 -2.872 1.00 92.25 98 GLU A O 1
ATOM 740 N N . VAL A 1 99 ? 17.878 -10.315 -0.683 1.00 89.88 99 VAL A N 1
ATOM 741 C CA . VAL A 1 99 ? 18.784 -9.185 -0.889 1.00 89.88 99 VAL A CA 1
ATOM 742 C C . VAL A 1 99 ? 20.069 -9.381 -0.103 1.00 89.88 99 VAL A C 1
ATOM 744 O O . VAL A 1 99 ? 20.067 -9.924 1.001 1.00 89.88 99 VAL A O 1
ATOM 747 N N . ASP A 1 100 ? 21.173 -8.881 -0.646 1.00 90.25 100 ASP A N 1
ATOM 748 C CA . ASP A 1 100 ? 22.435 -8.829 0.091 1.00 90.25 100 ASP A CA 1
ATOM 749 C C . ASP A 1 100 ? 22.392 -7.714 1.159 1.00 90.25 100 ASP A C 1
ATOM 751 O O . ASP A 1 100 ? 22.882 -7.879 2.282 1.00 90.25 100 ASP A O 1
ATOM 755 N N . GLU A 1 101 ? 21.713 -6.601 0.854 1.00 90.00 101 GLU A N 1
ATOM 756 C CA . GLU A 1 101 ? 21.529 -5.431 1.720 1.00 90.00 101 GLU A CA 1
ATOM 757 C C . GLU A 1 101 ? 20.077 -4.940 1.715 1.00 90.00 101 GLU A C 1
ATOM 759 O O . GLU A 1 101 ? 19.367 -5.065 0.721 1.00 90.00 101 GLU A O 1
ATOM 764 N N . TYR A 1 102 ? 19.619 -4.378 2.839 1.00 89.31 102 TYR A N 1
ATOM 765 C CA . TYR A 1 102 ? 18.232 -3.929 2.962 1.00 89.31 102 TYR A CA 1
ATOM 766 C C . TYR A 1 102 ? 17.959 -2.708 2.088 1.00 89.31 102 TYR A C 1
ATOM 768 O O . TYR A 1 102 ? 18.567 -1.651 2.264 1.00 89.31 102 TYR A O 1
ATOM 776 N N . VAL A 1 103 ? 16.954 -2.824 1.226 1.00 87.38 103 VAL A N 1
ATOM 777 C CA . VAL A 1 103 ? 16.468 -1.715 0.405 1.00 87.38 103 VAL A CA 1
ATOM 778 C C . VAL A 1 103 ? 15.451 -0.917 1.216 1.00 87.38 103 VAL A C 1
ATOM 780 O O . VAL A 1 103 ? 14.310 -1.346 1.407 1.00 87.38 103 VAL A O 1
ATOM 783 N N . ARG A 1 104 ? 15.884 0.234 1.738 1.00 79.50 104 ARG A N 1
ATOM 784 C CA . ARG A 1 104 ? 15.054 1.120 2.574 1.00 79.50 104 ARG A CA 1
ATOM 785 C C . ARG A 1 104 ? 14.303 2.186 1.790 1.00 79.50 104 ARG A C 1
ATOM 787 O O . ARG A 1 104 ? 13.336 2.723 2.314 1.00 79.50 104 ARG A O 1
ATOM 794 N N . GLU A 1 105 ? 14.717 2.470 0.563 1.00 77.94 105 GLU A N 1
ATOM 795 C CA . GLU A 1 105 ? 14.149 3.525 -0.272 1.00 77.94 105 GLU A CA 1
ATOM 796 C C . GLU A 1 105 ? 13.679 2.934 -1.598 1.00 77.94 105 GLU A C 1
ATOM 798 O O . GLU A 1 105 ? 14.386 2.137 -2.209 1.00 77.94 105 GLU A O 1
ATOM 803 N N . GLY A 1 106 ? 12.476 3.320 -2.034 1.00 75.50 106 GLY A N 1
ATOM 804 C CA . GLY A 1 106 ? 12.036 3.132 -3.418 1.00 75.50 106 GLY A CA 1
ATOM 805 C C . GLY A 1 106 ? 12.180 1.715 -3.979 1.00 75.50 106 GLY A C 1
ATOM 806 O O . GLY A 1 106 ? 12.817 1.561 -5.014 1.00 75.50 106 GLY A O 1
ATOM 807 N N . PHE A 1 107 ? 11.580 0.685 -3.363 1.00 85.62 107 PHE A N 1
ATOM 808 C CA . PHE A 1 107 ? 11.713 -0.696 -3.868 1.00 85.62 107 PHE A CA 1
ATOM 809 C C . PHE A 1 107 ? 11.258 -0.827 -5.333 1.00 85.62 107 PHE A C 1
ATOM 811 O O . PHE A 1 107 ? 11.895 -1.505 -6.132 1.00 85.62 107 PHE A O 1
ATOM 818 N N . CYS A 1 108 ? 10.202 -0.099 -5.706 1.00 85.19 108 CYS A N 1
ATOM 819 C CA . CYS A 1 108 ? 9.676 -0.049 -7.073 1.00 85.19 108 CYS A CA 1
ATOM 820 C C . CYS A 1 108 ? 10.577 0.703 -8.067 1.00 85.19 108 CYS A C 1
ATOM 822 O O . CYS A 1 108 ? 10.308 0.667 -9.261 1.00 85.19 108 CYS A O 1
ATOM 824 N N . ASN A 1 109 ? 11.626 1.397 -7.610 1.00 85.19 109 ASN A N 1
ATOM 825 C CA . ASN A 1 109 ? 12.570 2.115 -8.476 1.00 85.19 109 ASN A CA 1
ATOM 826 C C . ASN A 1 109 ? 13.745 1.231 -8.917 1.00 85.19 109 ASN A C 1
ATOM 828 O O . ASN A 1 109 ? 14.582 1.660 -9.710 1.00 85.19 109 ASN A O 1
ATOM 832 N N . LEU A 1 110 ? 13.835 -0.000 -8.407 1.00 85.88 110 LEU A N 1
ATOM 833 C CA . LEU A 1 110 ? 14.903 -0.921 -8.770 1.00 85.88 110 LEU A CA 1
ATOM 834 C C . LEU A 1 110 ? 14.769 -1.337 -10.250 1.00 85.88 110 LEU A C 1
ATOM 836 O O . LEU A 1 110 ? 13.712 -1.808 -10.665 1.00 85.88 110 LEU A O 1
ATOM 840 N N . PRO A 1 111 ? 15.836 -1.238 -11.065 1.00 81.50 111 PRO A N 1
ATOM 841 C CA . PRO A 1 111 ? 15.744 -1.286 -12.533 1.00 81.50 111 PRO A CA 1
ATOM 842 C C . PRO A 1 111 ? 15.238 -2.616 -13.118 1.00 81.50 111 PRO A C 1
ATOM 844 O O . PRO A 1 111 ? 14.749 -2.644 -14.253 1.00 81.50 111 PRO A O 1
ATOM 847 N N . ASN A 1 112 ? 15.370 -3.705 -12.354 1.00 83.50 112 ASN A N 1
ATOM 848 C CA . ASN A 1 112 ? 14.984 -5.069 -12.731 1.00 83.50 112 ASN A CA 1
ATOM 849 C C . ASN A 1 112 ? 13.820 -5.610 -11.888 1.00 83.50 112 ASN A C 1
ATOM 851 O O . ASN A 1 112 ? 13.577 -6.817 -11.864 1.00 83.50 112 ASN A O 1
ATOM 855 N N . GLU A 1 113 ? 13.135 -4.731 -11.164 1.00 86.94 113 GLU A N 1
ATOM 856 C CA . GLU A 1 113 ? 11.980 -5.075 -10.348 1.00 86.94 113 GLU A CA 1
ATOM 857 C C . GLU A 1 113 ? 10.696 -5.089 -11.197 1.00 86.94 113 GLU A C 1
ATOM 859 O O . GLU A 1 113 ? 10.638 -4.537 -12.301 1.00 86.94 113 GLU A O 1
ATOM 864 N N . ARG A 1 114 ? 9.672 -5.798 -10.712 1.00 87.56 114 ARG A N 1
ATOM 865 C CA . ARG A 1 114 ? 8.409 -6.047 -11.414 1.00 87.56 114 ARG A CA 1
ATOM 866 C C . ARG A 1 114 ? 7.768 -4.782 -11.979 1.00 87.56 114 ARG A C 1
ATOM 868 O O . ARG A 1 114 ? 7.327 -4.824 -13.125 1.00 87.56 114 ARG A O 1
ATOM 875 N N . VAL A 1 115 ? 7.691 -3.701 -11.206 1.00 87.69 115 VAL A N 1
ATOM 876 C CA . VAL A 1 115 ? 7.053 -2.443 -11.609 1.00 87.69 115 VAL A CA 1
ATOM 877 C C . VAL A 1 115 ? 7.838 -1.793 -12.741 1.00 87.69 115 VAL A C 1
ATOM 879 O O . VAL A 1 115 ? 7.244 -1.455 -13.759 1.00 87.69 115 VAL A O 1
ATOM 882 N N . GLN A 1 116 ? 9.169 -1.711 -12.645 1.00 89.06 116 GLN A N 1
ATOM 883 C CA . GLN A 1 116 ? 9.996 -1.157 -13.729 1.00 89.06 116 GLN A CA 1
ATOM 884 C C . GLN A 1 116 ? 9.901 -1.980 -15.017 1.00 89.06 116 GLN A C 1
ATOM 886 O O . GLN A 1 116 ? 9.847 -1.427 -16.114 1.00 89.06 116 GLN A O 1
ATOM 891 N N . LEU A 1 117 ? 9.853 -3.308 -14.904 1.00 89.38 117 LEU A N 1
ATOM 892 C CA . LEU A 1 117 ? 9.655 -4.181 -16.061 1.00 89.38 117 LEU A CA 1
ATOM 893 C C . LEU A 1 117 ? 8.252 -4.031 -16.664 1.00 89.38 117 LEU A C 1
ATOM 895 O O . LEU A 1 117 ? 8.109 -4.108 -17.882 1.00 89.38 117 LEU A O 1
ATOM 899 N N . ALA A 1 118 ? 7.225 -3.827 -15.838 1.00 88.25 118 ALA A N 1
ATOM 900 C CA . ALA A 1 118 ? 5.864 -3.589 -16.305 1.00 88.25 118 ALA A CA 1
ATOM 901 C C . ALA A 1 118 ? 5.736 -2.234 -17.019 1.00 88.25 118 ALA A C 1
ATOM 903 O O . ALA A 1 118 ? 5.174 -2.192 -18.107 1.00 88.25 118 ALA A O 1
ATOM 904 N N . LEU A 1 119 ? 6.350 -1.174 -16.482 1.00 88.69 119 LEU A N 1
ATOM 905 C CA . LEU A 1 119 ? 6.397 0.149 -17.114 1.00 88.69 119 LEU A CA 1
ATOM 906 C C . LEU A 1 119 ? 7.096 0.117 -18.480 1.00 88.69 119 LEU A C 1
ATOM 908 O O . LEU A 1 119 ? 6.608 0.708 -19.437 1.00 88.69 119 LEU A O 1
ATOM 912 N N . LYS A 1 120 ? 8.211 -0.617 -18.608 1.00 89.69 120 LYS A N 1
ATOM 913 C CA . LYS A 1 120 ? 8.888 -0.801 -19.906 1.00 89.69 120 LYS A CA 1
ATOM 914 C C . LYS A 1 120 ? 7.976 -1.480 -20.930 1.00 89.69 120 LYS A C 1
ATOM 916 O O . LYS A 1 120 ? 7.859 -1.008 -22.055 1.00 89.69 120 LYS A O 1
ATOM 921 N N . ARG A 1 121 ? 7.282 -2.551 -20.528 1.00 89.56 121 ARG A N 1
ATOM 922 C CA . ARG A 1 121 ? 6.316 -3.242 -21.400 1.00 89.56 121 ARG A CA 1
ATOM 923 C C . ARG A 1 121 ? 5.160 -2.334 -21.800 1.00 89.56 121 ARG A C 1
ATOM 925 O O . ARG A 1 121 ? 4.750 -2.356 -22.951 1.00 89.56 121 ARG A O 1
ATOM 932 N N . GLU A 1 122 ? 4.641 -1.538 -20.872 1.00 88.88 122 GLU A N 1
ATOM 933 C CA . GLU A 1 122 ? 3.589 -0.568 -21.167 1.00 88.88 122 GLU A CA 1
ATOM 934 C C . GLU A 1 122 ? 4.043 0.456 -22.214 1.00 88.88 122 GLU A C 1
ATOM 936 O O . GLU A 1 122 ? 3.319 0.696 -23.177 1.00 88.88 122 GLU A O 1
ATOM 941 N N . GLN A 1 123 ? 5.253 1.004 -22.081 1.00 89.25 123 GLN A N 1
ATOM 942 C CA . GLN A 1 123 ? 5.816 1.943 -23.057 1.00 89.25 123 GLN A CA 1
ATOM 943 C C . GLN A 1 123 ? 5.938 1.318 -24.455 1.00 89.25 123 GLN A C 1
ATOM 945 O O . GLN A 1 123 ? 5.579 1.949 -25.450 1.00 89.25 123 GLN A O 1
ATOM 950 N N . GLU A 1 124 ? 6.402 0.069 -24.535 1.00 91.50 124 GLU A N 1
ATOM 951 C CA . GLU A 1 124 ? 6.497 -0.690 -25.789 1.00 91.50 124 GLU A CA 1
ATOM 952 C C . GLU A 1 124 ? 5.125 -0.992 -26.412 1.00 91.50 124 GLU A C 1
ATOM 954 O O . GLU A 1 124 ? 4.981 -1.004 -27.632 1.00 91.50 124 GLU A O 1
ATOM 959 N N . MET A 1 125 ? 4.104 -1.253 -25.596 1.00 90.38 125 MET A N 1
ATOM 960 C CA . MET A 1 125 ? 2.743 -1.497 -26.081 1.00 90.38 125 MET A CA 1
ATOM 961 C C . MET A 1 125 ? 2.082 -0.202 -26.548 1.00 90.38 125 MET A C 1
ATOM 963 O O . MET A 1 125 ? 1.448 -0.180 -27.603 1.00 90.38 125 MET A O 1
ATOM 967 N N . HIS A 1 126 ? 2.299 0.891 -25.816 1.00 87.94 126 HIS A N 1
ATOM 968 C CA . HIS A 1 126 ? 1.797 2.212 -26.168 1.00 87.94 126 HIS A CA 1
ATOM 969 C C . HIS A 1 126 ? 2.391 2.711 -27.491 1.00 87.94 126 HIS A C 1
ATOM 971 O O . HIS A 1 126 ? 1.658 3.226 -28.333 1.00 87.94 126 HIS A O 1
ATOM 977 N N . SER A 1 127 ? 3.690 2.494 -27.736 1.00 90.94 127 SER A N 1
ATOM 978 C CA . SER A 1 127 ? 4.315 2.836 -29.024 1.00 90.94 127 SER A CA 1
ATOM 979 C C . SER A 1 127 ? 3.766 2.014 -30.197 1.00 90.94 127 SER A C 1
ATOM 981 O O . SER A 1 127 ? 3.742 2.499 -31.327 1.00 90.94 127 SER A O 1
ATOM 983 N N . LYS A 1 128 ? 3.254 0.808 -29.927 1.00 92.88 128 LYS A N 1
ATOM 984 C CA . LYS A 1 128 ? 2.566 -0.063 -30.895 1.00 92.88 128 LYS A CA 1
ATOM 985 C C . LYS A 1 128 ? 1.055 0.195 -30.995 1.00 92.88 128 LYS A C 1
ATOM 987 O O . LYS A 1 128 ? 0.387 -0.453 -31.795 1.00 92.88 128 LYS A O 1
ATOM 992 N N . GLY A 1 129 ? 0.499 1.109 -30.193 1.00 90.81 129 GLY A N 1
ATOM 993 C CA . GLY A 1 129 ? -0.942 1.382 -30.138 1.00 90.81 129 GLY A CA 1
ATOM 994 C C . GLY A 1 129 ? -1.780 0.237 -29.555 1.00 90.81 129 GLY A C 1
ATOM 995 O O . GLY A 1 129 ? -2.986 0.174 -29.793 1.00 90.81 129 GLY A O 1
ATOM 996 N N . LEU A 1 130 ? -1.155 -0.682 -28.817 1.00 89.50 130 LEU A N 1
ATOM 997 C CA . LEU A 1 130 ? -1.822 -1.810 -28.173 1.00 89.50 130 LEU A CA 1
ATOM 998 C C . LEU A 1 130 ? -2.229 -1.451 -26.733 1.00 89.50 130 LEU A C 1
ATOM 1000 O O . LEU A 1 130 ? -1.532 -0.680 -26.069 1.00 89.50 130 LEU A O 1
ATOM 1004 N N . PRO A 1 131 ? -3.338 -2.012 -26.218 1.00 85.62 131 PRO A N 1
ATOM 1005 C CA . PRO A 1 131 ? -3.765 -1.767 -24.845 1.00 85.62 131 PRO A CA 1
ATOM 1006 C C . PRO A 1 131 ? -2.782 -2.370 -23.829 1.00 85.62 131 PRO A C 1
ATOM 1008 O O . PRO A 1 131 ? -2.259 -3.469 -24.024 1.00 85.62 131 PRO A O 1
ATOM 1011 N N . SER A 1 132 ? -2.565 -1.649 -22.727 1.00 82.88 132 SER A N 1
ATOM 1012 C CA . SER A 1 132 ? -1.764 -2.073 -21.573 1.00 82.88 132 SER A CA 1
ATOM 1013 C C . SER A 1 132 ? -2.680 -2.536 -20.434 1.00 82.88 132 SER A C 1
ATOM 1015 O O . SER A 1 132 ? -3.739 -1.953 -20.215 1.00 82.88 132 SER A O 1
ATOM 1017 N N . ASP A 1 133 ? -2.262 -3.568 -19.699 1.00 81.38 133 ASP A N 1
ATOM 1018 C CA . ASP A 1 133 ? -2.927 -4.052 -18.471 1.00 81.38 133 ASP A CA 1
ATOM 1019 C C . ASP A 1 133 ? -2.364 -3.375 -17.200 1.00 81.38 133 ASP A C 1
ATOM 1021 O O . ASP A 1 133 ? -2.647 -3.767 -16.068 1.00 81.38 133 ASP A O 1
ATOM 1025 N N . MET A 1 134 ? -1.501 -2.370 -17.368 1.00 83.00 134 MET A N 1
ATOM 1026 C CA . MET A 1 134 ? -0.906 -1.647 -16.251 1.00 83.00 134 MET A CA 1
ATOM 1027 C C . MET A 1 134 ? -1.949 -0.719 -15.603 1.00 83.00 134 MET A C 1
ATOM 1029 O O . MET A 1 134 ? -2.593 0.064 -16.303 1.00 83.00 134 MET A O 1
ATOM 1033 N N . PRO A 1 135 ? -2.144 -0.778 -14.273 1.00 87.00 135 PRO A N 1
ATOM 1034 C CA . PRO A 1 135 ? -3.064 0.129 -13.602 1.00 87.00 135 PRO A CA 1
ATOM 1035 C C . PRO A 1 135 ? -2.504 1.563 -13.572 1.00 87.00 135 PRO A C 1
ATOM 1037 O O . PRO A 1 135 ? -1.283 1.732 -13.508 1.00 87.00 135 PRO A O 1
ATOM 1040 N N . PRO A 1 136 ? -3.372 2.593 -13.505 1.00 88.44 136 PRO A N 1
ATOM 1041 C CA . PRO A 1 136 ? -2.955 3.998 -13.449 1.00 88.44 136 PRO A CA 1
ATOM 1042 C C . PRO A 1 136 ? -1.971 4.320 -12.321 1.00 88.44 136 PRO A C 1
ATOM 1044 O O . PRO A 1 136 ? -1.107 5.184 -12.470 1.00 88.44 136 PRO A O 1
ATOM 1047 N N . TYR A 1 137 ? -2.107 3.645 -11.177 1.00 90.25 137 TYR A N 1
ATOM 1048 C CA . TYR A 1 137 ? -1.204 3.821 -10.049 1.00 90.25 137 TYR A CA 1
ATOM 1049 C C . TYR A 1 137 ? -1.019 2.524 -9.260 1.00 90.25 137 TYR A C 1
ATOM 1051 O O . TYR A 1 137 ? -1.950 1.733 -9.085 1.00 90.25 137 TYR A O 1
ATOM 1059 N N . ILE A 1 138 ? 0.202 2.307 -8.765 1.00 90.88 138 ILE A N 1
ATOM 1060 C CA . ILE A 1 138 ? 0.572 1.128 -7.977 1.00 90.88 138 ILE A CA 1
ATOM 1061 C C . ILE A 1 138 ? 1.043 1.559 -6.598 1.00 90.88 138 ILE A C 1
ATOM 1063 O O . ILE A 1 138 ? 1.956 2.369 -6.450 1.00 90.88 138 ILE A O 1
ATOM 1067 N N . VAL A 1 139 ? 0.462 0.935 -5.579 1.00 91.00 139 VAL A N 1
ATOM 1068 C CA . VAL A 1 139 ? 0.926 1.036 -4.199 1.00 91.00 139 VAL A CA 1
ATOM 1069 C C . VAL A 1 139 ? 1.663 -0.247 -3.843 1.00 91.00 139 VAL A C 1
ATOM 1071 O O . VAL A 1 139 ? 1.097 -1.339 -3.924 1.00 91.00 139 VAL A O 1
ATOM 1074 N N . ALA A 1 140 ? 2.913 -0.114 -3.405 1.00 91.38 140 ALA A N 1
ATOM 1075 C CA . ALA A 1 140 ? 3.702 -1.228 -2.901 1.00 91.38 140 ALA A CA 1
ATOM 1076 C C . ALA A 1 140 ? 3.901 -1.123 -1.386 1.00 91.38 140 ALA A C 1
ATOM 1078 O O . ALA A 1 140 ? 4.331 -0.096 -0.858 1.00 91.38 140 ALA A O 1
ATOM 1079 N N . VAL A 1 141 ? 3.620 -2.218 -0.681 1.00 91.25 141 VAL A N 1
ATOM 1080 C CA . VAL A 1 141 ? 3.910 -2.366 0.748 1.00 91.25 141 VAL A CA 1
ATOM 1081 C C . VAL A 1 141 ? 5.078 -3.329 0.895 1.00 91.25 141 VAL A C 1
ATOM 1083 O O . VAL A 1 141 ? 4.936 -4.515 0.602 1.00 91.25 141 VAL A O 1
ATOM 1086 N N . ASN A 1 142 ? 6.221 -2.818 1.348 1.00 91.69 142 ASN A N 1
ATOM 1087 C CA . ASN A 1 142 ? 7.448 -3.584 1.539 1.00 91.69 142 ASN A CA 1
ATOM 1088 C C . ASN A 1 142 ? 7.648 -3.912 3.027 1.00 91.69 142 ASN A C 1
ATOM 1090 O O . ASN A 1 142 ? 7.753 -3.016 3.867 1.00 91.69 142 ASN A O 1
ATOM 1094 N N . ILE A 1 143 ? 7.705 -5.203 3.352 1.00 91.88 143 ILE A N 1
ATOM 1095 C CA . ILE A 1 143 ? 8.011 -5.712 4.689 1.00 91.88 143 ILE A CA 1
ATOM 1096 C C . ILE A 1 143 ? 9.423 -6.288 4.678 1.00 91.88 143 ILE A C 1
ATOM 1098 O O . ILE A 1 143 ? 9.698 -7.284 4.009 1.00 91.88 143 ILE A O 1
ATOM 1102 N N . ILE A 1 144 ? 10.306 -5.680 5.465 1.00 92.62 144 ILE A N 1
ATOM 1103 C CA . ILE A 1 144 ? 11.686 -6.131 5.618 1.00 92.62 144 ILE A CA 1
ATOM 1104 C C . ILE A 1 144 ? 11.726 -7.259 6.651 1.00 92.62 144 ILE A C 1
ATOM 1106 O O . ILE A 1 144 ? 11.369 -7.061 7.813 1.00 92.62 144 ILE A O 1
ATOM 1110 N N . MET A 1 145 ? 12.157 -8.447 6.231 1.00 89.81 145 MET A N 1
ATOM 1111 C CA . MET A 1 145 ? 12.378 -9.593 7.110 1.00 89.81 145 MET A CA 1
ATOM 1112 C C . MET A 1 145 ? 13.864 -9.669 7.477 1.00 89.81 145 MET A C 1
ATOM 1114 O O . MET A 1 145 ? 14.701 -9.919 6.600 1.00 89.81 145 MET A O 1
ATOM 1118 N N . PRO A 1 146 ? 14.214 -9.448 8.757 1.00 89.56 146 PRO A N 1
ATOM 1119 C CA . PRO A 1 146 ? 15.601 -9.472 9.177 1.00 89.56 146 PRO A CA 1
ATOM 1120 C C . PRO A 1 146 ? 16.156 -10.901 9.178 1.00 89.56 146 PRO A C 1
ATOM 1122 O O . PRO A 1 146 ? 15.457 -11.841 9.556 1.00 89.56 146 PRO A O 1
ATOM 1125 N N . GLY A 1 147 ? 17.420 -11.068 8.788 1.00 83.69 147 GLY A N 1
ATOM 1126 C CA . GLY A 1 147 ? 18.056 -12.385 8.747 1.00 83.69 147 GLY A CA 1
ATOM 1127 C C . GLY A 1 147 ? 19.519 -12.361 8.311 1.00 83.69 147 GLY A C 1
ATOM 1128 O O . GLY A 1 147 ? 20.072 -11.314 7.962 1.00 83.69 147 GLY A O 1
ATOM 1129 N N . PRO A 1 148 ? 20.152 -13.538 8.352 1.00 83.69 148 PRO A N 1
ATOM 1130 C CA . PRO A 1 148 ? 20.564 -14.181 7.105 1.00 83.69 148 PRO A CA 1
ATOM 1131 C C . PRO A 1 148 ? 19.721 -15.445 6.798 1.00 83.69 148 PRO A C 1
ATOM 1133 O O . PRO A 1 148 ? 19.552 -16.278 7.691 1.00 83.69 148 PRO A O 1
ATOM 1136 N N . PRO A 1 149 ? 19.225 -15.631 5.555 1.00 89.56 149 PRO A N 1
ATOM 1137 C CA . PRO A 1 149 ? 19.246 -14.666 4.449 1.00 89.56 149 PRO A CA 1
ATOM 1138 C C . PRO A 1 149 ? 18.319 -13.472 4.735 1.00 89.56 149 PRO A C 1
ATOM 1140 O O . PRO A 1 149 ? 17.363 -13.595 5.501 1.00 89.56 149 PRO A O 1
ATOM 1143 N N . LYS A 1 150 ? 18.614 -12.305 4.150 1.00 93.12 150 LYS A N 1
ATOM 1144 C CA . LYS A 1 150 ? 17.770 -11.106 4.274 1.00 93.12 150 LYS A CA 1
ATOM 1145 C C . LYS A 1 150 ? 16.701 -11.149 3.192 1.00 93.12 150 LYS A C 1
ATOM 1147 O O . LYS A 1 150 ? 17.016 -11.357 2.021 1.00 93.12 150 LYS A O 1
ATOM 1152 N N . TYR A 1 151 ? 15.454 -10.913 3.578 1.00 93.38 151 TYR A N 1
ATOM 1153 C CA . TYR A 1 151 ? 14.332 -10.981 2.652 1.00 93.38 151 TYR A CA 1
ATOM 1154 C C . TYR A 1 151 ? 13.479 -9.719 2.702 1.00 93.38 151 TYR A C 1
ATOM 1156 O O . TYR A 1 151 ? 13.284 -9.111 3.752 1.00 93.38 151 TYR A O 1
ATOM 1164 N N . HIS A 1 152 ? 12.907 -9.377 1.558 1.00 92.31 152 HIS A N 1
ATOM 1165 C CA . HIS A 1 152 ? 11.834 -8.408 1.415 1.00 92.31 152 HIS A CA 1
ATOM 1166 C C . HIS A 1 152 ? 10.574 -9.133 0.964 1.00 92.31 152 HIS A C 1
ATOM 1168 O O . HIS A 1 152 ? 10.606 -9.919 0.019 1.00 92.31 152 HIS A O 1
ATOM 1174 N N . LEU A 1 153 ? 9.465 -8.869 1.643 1.00 92.88 153 LEU A N 1
ATOM 1175 C CA . LEU A 1 153 ? 8.141 -9.318 1.243 1.00 92.88 153 LEU A CA 1
ATOM 1176 C C . LEU A 1 153 ? 7.370 -8.104 0.731 1.00 92.88 153 LEU A C 1
ATOM 1178 O O . LEU A 1 153 ? 7.026 -7.214 1.509 1.00 92.88 153 LEU A O 1
ATOM 1182 N N . VAL A 1 154 ? 7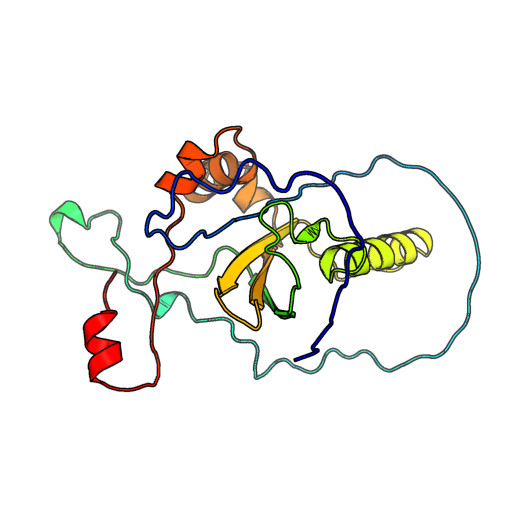.119 -8.066 -0.574 1.00 92.38 154 VAL A N 1
ATOM 1183 C CA . VAL A 1 154 ? 6.520 -6.908 -1.242 1.00 92.38 154 VAL A CA 1
ATOM 1184 C C . VAL A 1 154 ? 5.141 -7.273 -1.755 1.00 92.38 154 VAL A C 1
ATOM 1186 O O . VAL A 1 154 ? 4.978 -8.270 -2.452 1.00 92.38 154 VAL A O 1
ATOM 1189 N N . PHE A 1 155 ? 4.144 -6.472 -1.395 1.00 91.81 155 PHE A N 1
ATOM 1190 C CA . PHE A 1 155 ? 2.763 -6.616 -1.846 1.00 91.81 155 PHE A CA 1
ATOM 1191 C C . PHE A 1 155 ? 2.394 -5.451 -2.749 1.00 91.81 155 PHE A C 1
ATOM 1193 O O . PHE A 1 155 ? 2.582 -4.300 -2.356 1.00 91.81 155 PHE A O 1
ATOM 1200 N N . TYR A 1 156 ? 1.816 -5.748 -3.908 1.00 91.62 156 TYR A N 1
ATOM 1201 C CA . TYR A 1 156 ? 1.425 -4.753 -4.895 1.00 91.62 156 TYR A CA 1
ATOM 1202 C C . TYR A 1 156 ? -0.092 -4.658 -4.993 1.00 91.62 156 TYR A C 1
ATOM 1204 O O . TYR A 1 156 ? -0.802 -5.665 -5.126 1.00 91.62 156 TYR A O 1
ATOM 1212 N N . TYR A 1 157 ? -0.567 -3.421 -4.951 1.00 91.81 157 TYR A N 1
ATOM 1213 C CA . TYR A 1 157 ? -1.968 -3.060 -5.050 1.00 91.81 157 TYR A CA 1
ATOM 1214 C C . TYR A 1 157 ? -2.158 -2.092 -6.213 1.00 91.81 157 TYR A C 1
ATOM 1216 O O . TYR A 1 157 ? -1.420 -1.118 -6.343 1.00 91.81 157 TYR A O 1
ATOM 1224 N N . ALA A 1 158 ? -3.146 -2.378 -7.048 1.00 91.69 158 ALA A N 1
ATOM 1225 C CA . ALA A 1 158 ? -3.577 -1.544 -8.150 1.00 91.69 158 ALA A CA 1
ATOM 1226 C C . ALA A 1 158 ? -4.609 -0.527 -7.654 1.00 91.69 158 ALA A C 1
ATOM 1228 O O . ALA A 1 158 ? -5.539 -0.868 -6.910 1.00 91.69 158 ALA A O 1
ATOM 1229 N N . VAL A 1 159 ? -4.433 0.715 -8.089 1.00 91.81 159 VAL A N 1
ATOM 1230 C CA . VAL A 1 159 ? -5.408 1.793 -7.964 1.00 91.81 159 VAL A CA 1
ATOM 1231 C C . VAL A 1 159 ? -6.019 1.992 -9.342 1.00 91.81 159 VAL A C 1
ATOM 1233 O O . VAL A 1 159 ? -5.378 2.533 -10.240 1.00 91.81 159 VAL A O 1
ATOM 1236 N N . ASP A 1 160 ? -7.244 1.503 -9.503 1.00 89.81 160 ASP A N 1
ATOM 1237 C CA . ASP A 1 160 ? -7.951 1.529 -10.788 1.00 89.81 160 ASP A CA 1
ATOM 1238 C C . ASP A 1 160 ? -8.573 2.906 -11.077 1.00 89.81 160 ASP A C 1
ATOM 1240 O O . ASP A 1 160 ? -8.666 3.317 -12.230 1.00 89.81 160 ASP A O 1
ATOM 1244 N N . ASP A 1 161 ? -8.963 3.636 -10.029 1.00 91.50 161 ASP A N 1
ATOM 1245 C CA . ASP A 1 161 ? -9.525 4.983 -10.117 1.00 91.50 161 ASP A CA 1
ATOM 1246 C C . ASP A 1 161 ? -8.688 5.955 -9.281 1.00 91.50 161 ASP A C 1
ATOM 1248 O O . ASP A 1 161 ? -8.592 5.821 -8.062 1.00 91.50 161 ASP A O 1
ATOM 1252 N N . MET A 1 162 ? -8.086 6.951 -9.933 1.00 91.94 162 MET A N 1
ATOM 1253 C CA . MET A 1 162 ? -7.262 7.966 -9.271 1.00 91.94 162 MET A CA 1
ATOM 1254 C C . MET A 1 162 ? -8.066 8.868 -8.330 1.00 91.94 162 MET A C 1
ATOM 1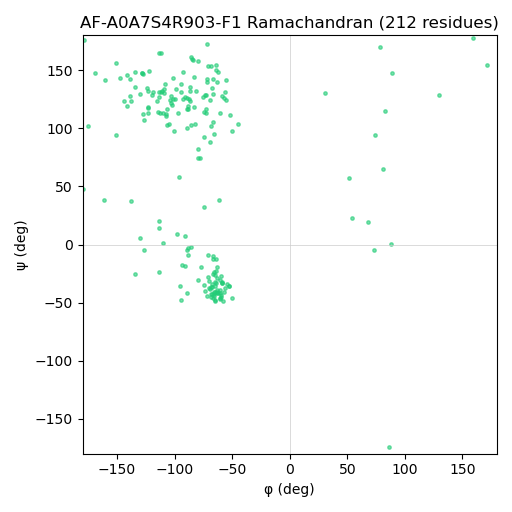256 O O . MET A 1 162 ? -7.496 9.379 -7.362 1.00 91.94 162 MET A O 1
ATOM 1260 N N . SER A 1 163 ? -9.381 9.000 -8.542 1.00 92.44 163 SER A N 1
ATOM 1261 C CA . SER A 1 163 ? -10.242 9.884 -7.749 1.00 92.44 163 SER A CA 1
ATOM 1262 C C . SER A 1 163 ? -10.255 9.531 -6.254 1.00 92.44 163 SER A C 1
ATOM 1264 O O . SER A 1 163 ? -10.427 10.391 -5.378 1.00 92.44 163 SER A O 1
ATOM 1266 N N . ILE A 1 164 ? -9.998 8.252 -5.949 1.00 91.38 164 ILE A N 1
ATOM 1267 C CA . ILE A 1 164 ? -9.965 7.708 -4.591 1.00 91.38 164 ILE A CA 1
ATOM 1268 C C . ILE A 1 164 ? -8.676 8.067 -3.845 1.00 91.38 164 ILE A C 1
ATOM 1270 O O . ILE A 1 164 ? -8.654 7.976 -2.617 1.00 91.38 164 ILE A O 1
ATOM 1274 N N . ILE A 1 165 ? -7.606 8.449 -4.555 1.00 92.31 165 ILE A N 1
ATOM 1275 C CA . ILE A 1 165 ? -6.318 8.819 -3.955 1.00 92.31 165 ILE 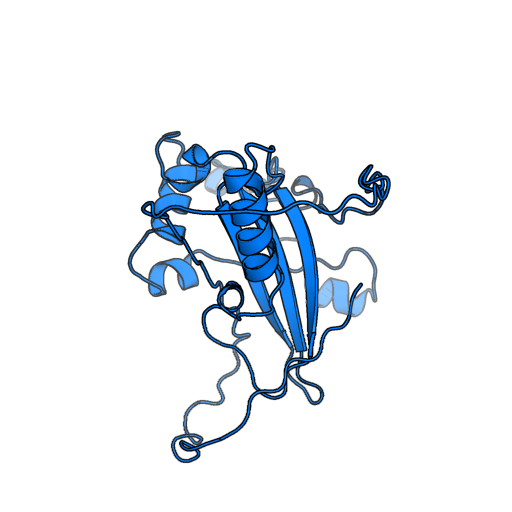A CA 1
ATOM 1276 C C . ILE A 1 165 ? -5.955 10.287 -4.147 1.00 92.31 165 ILE A C 1
ATOM 1278 O O . ILE A 1 165 ? -5.193 10.808 -3.344 1.00 92.31 165 ILE A O 1
ATOM 1282 N N . ASP A 1 166 ? -6.479 10.977 -5.159 1.00 90.62 166 ASP A N 1
ATOM 1283 C CA . ASP A 1 166 ? -6.169 12.389 -5.415 1.00 90.62 166 ASP A CA 1
ATOM 1284 C C . ASP A 1 166 ? -7.098 13.370 -4.667 1.00 90.62 166 ASP A C 1
ATOM 1286 O O . ASP A 1 166 ? -6.823 14.567 -4.605 1.00 90.62 166 ASP A O 1
ATOM 1290 N N . GLY A 1 167 ? -8.161 12.865 -4.034 1.00 89.88 167 GLY A N 1
ATOM 1291 C CA . GLY A 1 167 ? -9.106 13.657 -3.247 1.00 89.88 167 GLY A CA 1
ATOM 1292 C C . GLY A 1 167 ? -10.271 14.249 -4.047 1.00 89.88 167 GLY A C 1
ATOM 1293 O O . GLY A 1 167 ? -11.131 14.903 -3.447 1.00 89.88 167 GLY A O 1
ATOM 1294 N N . THR A 1 168 ? -10.343 14.009 -5.359 1.00 92.62 168 THR A N 1
ATOM 1295 C CA . THR A 1 168 ? -11.393 14.546 -6.243 1.00 92.62 168 THR A CA 1
ATOM 1296 C C . THR A 1 168 ? -12.763 13.906 -6.011 1.00 92.62 168 THR A C 1
ATOM 1298 O O . THR A 1 168 ? -13.773 14.595 -6.138 1.00 92.62 168 THR A O 1
ATOM 1301 N N . ASP A 1 169 ? -12.814 12.656 -5.535 1.00 91.06 169 ASP A N 1
ATOM 1302 C CA . ASP A 1 169 ? -14.047 11.986 -5.079 1.00 91.06 169 ASP A CA 1
ATOM 1303 C C . ASP A 1 169 ? -14.688 12.688 -3.854 1.00 91.06 169 ASP A C 1
ATOM 1305 O O . ASP A 1 169 ? -15.865 12.529 -3.533 1.00 91.06 169 ASP A O 1
ATOM 1309 N N . GLY A 1 170 ? -13.923 13.512 -3.128 1.00 90.25 170 GLY A N 1
ATOM 1310 C CA . GLY A 1 170 ? -14.43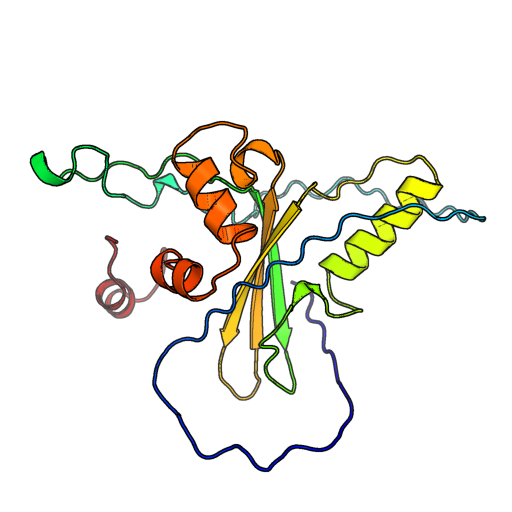5 14.339 -2.031 1.00 90.25 170 GLY A CA 1
ATOM 1311 C C . GLY A 1 170 ? -14.794 13.589 -0.740 1.00 90.25 170 GLY A C 1
ATOM 1312 O O . GLY A 1 170 ? -15.106 14.238 0.271 1.00 90.25 170 GLY A O 1
ATOM 1313 N N . THR A 1 171 ? -14.706 12.256 -0.725 1.00 90.75 171 THR A N 1
ATOM 1314 C CA . THR A 1 171 ? -14.898 11.429 0.469 1.00 90.75 171 THR A CA 1
ATOM 1315 C C . THR A 1 171 ? -13.824 11.689 1.539 1.00 90.75 171 THR A C 1
ATOM 1317 O O . THR A 1 171 ? -12.708 12.124 1.246 1.00 90.75 171 THR A O 1
ATOM 1320 N N . PRO A 1 172 ? -14.114 11.435 2.833 1.00 90.88 172 PRO A N 1
ATOM 1321 C CA . PRO A 1 172 ? -13.100 11.556 3.882 1.00 90.88 172 PRO A CA 1
ATOM 1322 C C . PRO A 1 172 ? -11.880 10.652 3.649 1.00 90.88 172 PRO A C 1
ATOM 1324 O O . PRO A 1 172 ? -10.765 11.032 3.997 1.00 90.88 172 PRO A O 1
ATOM 1327 N N . SER A 1 173 ? -12.093 9.473 3.054 1.00 88.75 173 SER A N 1
ATOM 1328 C CA . SER A 1 173 ? -11.038 8.536 2.664 1.00 88.75 173 SER A CA 1
ATOM 1329 C C . SER A 1 173 ? -10.149 9.092 1.558 1.00 88.75 173 SER A C 1
ATOM 1331 O O . SER A 1 173 ? -8.934 9.009 1.706 1.00 88.75 173 SER A O 1
ATOM 1333 N N . SER A 1 174 ? -10.712 9.704 0.508 1.00 92.69 174 SER A N 1
ATOM 1334 C CA . SER A 1 174 ? -9.907 10.219 -0.607 1.00 92.69 174 SER A CA 1
ATOM 1335 C C . SER A 1 174 ? -9.049 11.416 -0.210 1.00 92.69 174 SER A C 1
ATOM 1337 O O . SER A 1 174 ? -7.887 11.501 -0.591 1.00 92.69 174 SER A O 1
ATOM 1339 N N . LYS A 1 175 ? -9.557 12.295 0.662 1.00 92.75 175 LYS A N 1
ATOM 1340 C CA . LYS A 1 175 ? -8.766 13.403 1.231 1.00 92.75 175 LYS A CA 1
ATOM 1341 C C . LYS A 1 175 ? -7.614 12.909 2.108 1.00 92.75 175 LYS A C 1
ATOM 1343 O O . LYS A 1 175 ? -6.516 13.455 2.049 1.00 92.75 175 LYS A O 1
ATOM 1348 N N . LEU A 1 176 ? -7.860 11.877 2.921 1.00 92.56 176 LEU A N 1
ATOM 1349 C CA . LEU A 1 176 ? -6.818 11.250 3.736 1.00 92.56 176 LEU A CA 1
ATOM 1350 C C . LEU A 1 176 ? -5.766 10.567 2.851 1.00 92.56 176 LEU A C 1
ATOM 1352 O O . LEU A 1 176 ? -4.573 10.700 3.114 1.00 92.56 176 LEU A O 1
ATOM 1356 N N . ALA A 1 177 ? -6.208 9.860 1.809 1.00 92.75 177 ALA A N 1
ATOM 1357 C CA . ALA A 1 177 ? -5.342 9.200 0.841 1.00 92.75 177 ALA A CA 1
ATOM 1358 C C . ALA A 1 177 ? -4.480 10.211 0.075 1.00 92.75 177 ALA A C 1
ATOM 1360 O O . ALA A 1 177 ? -3.277 9.998 -0.044 1.00 92.75 177 ALA A O 1
ATOM 1361 N N . ASN A 1 178 ? -5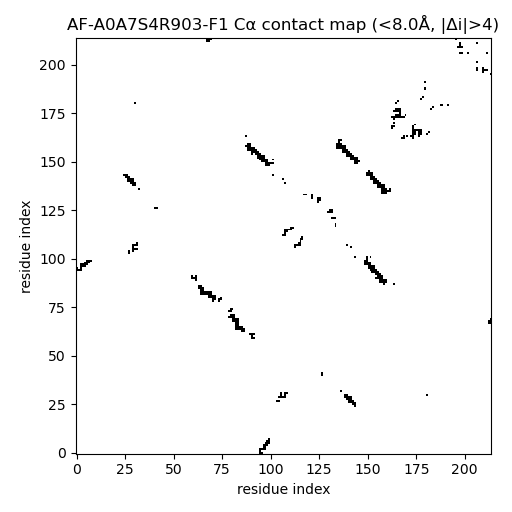.045 11.350 -0.334 1.00 94.38 178 ASN A N 1
ATOM 1362 C CA . ASN A 1 178 ? -4.295 12.415 -0.995 1.00 94.38 178 ASN A CA 1
ATOM 1363 C C . ASN A 1 178 ? -3.147 12.927 -0.127 1.00 94.38 178 ASN A C 1
ATOM 1365 O O . ASN A 1 178 ? -2.001 12.952 -0.569 1.00 94.38 178 ASN A O 1
ATOM 1369 N N . GLN A 1 179 ? -3.425 13.224 1.143 1.00 94.12 179 GLN A N 1
ATOM 1370 C CA . GLN A 1 179 ? -2.383 13.631 2.082 1.00 94.12 179 GLN A CA 1
ATOM 1371 C C . GLN A 1 179 ? -1.364 12.511 2.356 1.00 94.12 179 GLN A C 1
ATOM 1373 O O . GLN A 1 179 ? -0.193 12.786 2.603 1.00 94.12 179 GLN A O 1
ATOM 1378 N N . PHE A 1 180 ? -1.792 11.248 2.333 1.00 93.69 180 PHE A N 1
ATOM 1379 C CA . PHE A 1 180 ? -0.918 10.103 2.577 1.00 93.69 180 PHE A CA 1
ATOM 1380 C C . PHE A 1 180 ? 0.051 9.837 1.413 1.00 93.69 180 PHE A C 1
ATOM 1382 O O . PHE A 1 180 ? 1.235 9.584 1.642 1.00 93.69 180 PHE A O 1
ATOM 1389 N N . PHE A 1 181 ? -0.444 9.887 0.175 1.00 91.50 181 PHE A N 1
ATOM 1390 C CA . PHE A 1 181 ? 0.323 9.544 -1.022 1.00 91.50 181 PHE A CA 1
ATOM 1391 C C . PHE A 1 181 ? 1.067 10.733 -1.623 1.00 91.50 181 PHE A C 1
ATOM 1393 O O . PHE A 1 181 ? 2.229 10.589 -1.997 1.00 91.50 181 PHE A O 1
ATOM 1400 N N . PHE A 1 182 ? 0.418 11.896 -1.682 1.00 92.19 182 PHE A N 1
ATOM 1401 C CA . PHE A 1 182 ? 0.928 13.098 -2.345 1.00 92.19 182 PHE A CA 1
ATOM 1402 C C . PHE A 1 182 ? 1.317 14.212 -1.366 1.00 92.19 182 PHE A C 1
ATOM 1404 O O . PHE A 1 182 ? 1.715 15.286 -1.800 1.00 92.19 182 PHE A O 1
ATOM 1411 N N . GLY A 1 183 ? 1.189 13.983 -0.056 1.00 90.00 183 GLY A N 1
ATOM 1412 C CA . GLY A 1 183 ? 1.639 14.934 0.956 1.00 90.00 183 GLY A CA 1
ATOM 1413 C C . GLY A 1 183 ? 3.148 14.882 1.204 1.00 90.00 183 GLY A C 1
ATOM 1414 O O . GLY A 1 183 ? 3.806 13.863 0.995 1.00 90.00 183 GLY A O 1
ATOM 1415 N N . ASP A 1 184 ? 3.679 15.977 1.745 1.00 88.12 184 ASP A N 1
ATOM 1416 C CA . ASP A 1 184 ? 5.127 16.206 1.861 1.00 88.12 184 ASP A CA 1
ATOM 1417 C C . ASP A 1 184 ? 5.778 15.593 3.118 1.00 88.12 184 ASP A C 1
ATOM 1419 O O . ASP A 1 184 ? 6.979 15.742 3.333 1.00 88.12 184 ASP A O 1
ATOM 1423 N N . SER A 1 185 ? 5.004 14.958 4.010 1.00 88.81 185 SER A N 1
ATOM 1424 C CA . SER A 1 185 ? 5.467 14.604 5.363 1.00 88.81 185 SER A CA 1
ATOM 1425 C C . SER A 1 185 ? 5.375 13.113 5.687 1.00 88.81 185 SER A C 1
ATOM 1427 O O . SER A 1 185 ? 4.285 12.557 5.840 1.00 88.81 185 SER A O 1
ATOM 1429 N N . ASP A 1 186 ? 6.529 12.496 5.955 1.00 88.00 186 ASP A N 1
ATOM 1430 C CA . ASP A 1 186 ? 6.611 11.123 6.473 1.00 88.00 186 ASP A CA 1
ATOM 1431 C C . ASP A 1 186 ? 5.994 10.966 7.863 1.00 88.00 186 ASP A C 1
ATOM 1433 O O . ASP A 1 186 ? 5.352 9.955 8.142 1.00 88.00 186 ASP A O 1
ATOM 1437 N N . ALA A 1 187 ? 6.070 11.997 8.709 1.00 92.12 187 ALA A N 1
ATOM 1438 C CA . ALA A 1 187 ? 5.471 11.965 10.042 1.00 92.12 187 ALA A CA 1
ATOM 1439 C C . ALA A 1 187 ? 3.950 11.720 9.988 1.00 92.12 187 ALA A C 1
ATOM 1441 O O . ALA A 1 187 ? 3.375 11.064 10.864 1.00 92.12 187 ALA A O 1
ATOM 1442 N N . PHE A 1 188 ? 3.280 12.220 8.944 1.00 91.56 188 PHE A N 1
ATOM 1443 C CA . PHE A 1 188 ? 1.868 11.926 8.718 1.00 91.56 188 PHE A CA 1
ATOM 1444 C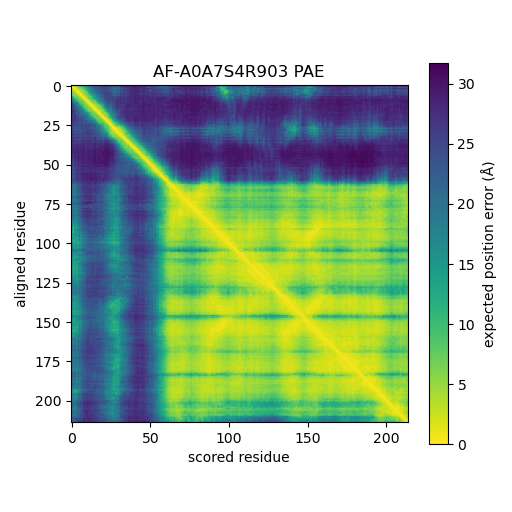 C . PHE A 1 188 ? 1.653 10.457 8.342 1.00 91.56 188 PHE A C 1
ATOM 1446 O O . PHE A 1 188 ? 0.768 9.804 8.908 1.00 91.56 188 PHE A O 1
ATOM 1453 N N . ARG A 1 189 ? 2.481 9.919 7.439 1.00 90.25 189 ARG A N 1
ATOM 1454 C CA . ARG A 1 189 ? 2.415 8.520 6.996 1.00 90.25 189 ARG A CA 1
ATOM 1455 C C . ARG A 1 189 ? 2.633 7.553 8.156 1.00 90.25 189 ARG A C 1
ATOM 1457 O O . ARG A 1 189 ? 1.820 6.657 8.363 1.00 90.25 189 ARG A O 1
ATOM 1464 N N . GLU A 1 190 ? 3.645 7.788 8.985 1.00 90.06 190 GLU A N 1
ATOM 1465 C CA . GLU A 1 190 ? 3.943 6.972 10.170 1.00 90.06 190 GLU A CA 1
ATOM 1466 C C . GLU A 1 190 ? 2.793 6.970 11.189 1.00 90.06 190 GLU A C 1
ATOM 1468 O O . GLU A 1 190 ? 2.443 5.948 11.797 1.00 90.06 190 GLU A O 1
ATOM 1473 N N . LYS A 1 191 ? 2.154 8.128 11.378 1.00 91.19 191 LYS A N 1
ATOM 1474 C CA . LYS A 1 191 ? 1.037 8.260 12.314 1.00 91.19 191 LYS A CA 1
ATOM 1475 C C . LYS A 1 191 ? -0.216 7.542 11.817 1.00 91.19 191 LYS A C 1
ATOM 1477 O O . LYS A 1 191 ? -0.927 6.952 12.634 1.00 91.19 191 LYS A O 1
ATOM 1482 N N . THR A 1 192 ? -0.480 7.579 10.515 1.00 90.44 192 THR A N 1
ATOM 1483 C CA . THR A 1 192 ? -1.746 7.123 9.922 1.00 90.44 192 THR A CA 1
ATOM 1484 C C . THR A 1 192 ? -1.707 5.684 9.422 1.00 90.44 192 THR A C 1
ATOM 1486 O O . THR A 1 192 ? -2.692 4.968 9.603 1.00 90.44 192 THR A O 1
ATOM 1489 N N . PHE A 1 193 ? -0.583 5.216 8.878 1.00 90.25 193 PHE A N 1
ATOM 1490 C CA . PHE A 1 193 ? -0.454 3.842 8.407 1.00 90.25 193 PHE A CA 1
ATOM 1491 C C . PHE A 1 193 ? -0.377 2.871 9.586 1.00 90.25 193 PHE A C 1
ATOM 1493 O O . PHE A 1 193 ? 0.402 3.053 10.532 1.00 90.25 193 PHE A O 1
ATOM 1500 N N . LYS A 1 194 ? -1.223 1.838 9.551 1.00 87.62 194 LYS A N 1
ATOM 1501 C CA . LYS A 1 194 ? -1.283 0.783 10.564 1.00 87.62 194 LYS A CA 1
ATOM 1502 C C . LYS A 1 194 ? -1.440 -0.562 9.876 1.00 87.62 194 LYS A C 1
ATOM 1504 O O . LYS A 1 194 ? -2.403 -0.781 9.148 1.00 87.62 194 LYS A O 1
ATOM 1509 N N . LEU A 1 195 ? -0.511 -1.469 10.156 1.00 87.50 195 LEU A N 1
ATOM 1510 C CA . LEU A 1 195 ? -0.619 -2.863 9.756 1.00 87.50 195 LEU A CA 1
ATOM 1511 C C . LEU A 1 195 ? -1.352 -3.639 10.854 1.00 87.50 195 LEU A C 1
ATOM 1513 O O . LEU A 1 195 ? -0.946 -3.605 12.015 1.00 87.50 195 LEU A O 1
ATOM 1517 N N . ILE A 1 196 ? -2.424 -4.339 10.487 1.00 84.62 196 ILE A N 1
ATOM 1518 C CA . ILE A 1 196 ? -3.187 -5.192 11.403 1.00 84.62 196 ILE A CA 1
ATOM 1519 C C . ILE A 1 196 ? -2.868 -6.653 11.064 1.00 84.62 196 ILE A C 1
ATOM 1521 O O . ILE A 1 196 ? -3.371 -7.168 10.065 1.00 84.62 196 ILE A O 1
ATOM 1525 N N . PRO A 1 197 ? -2.027 -7.341 11.854 1.00 82.75 197 PRO A N 1
ATOM 1526 C CA . PRO A 1 197 ? -1.728 -8.746 11.613 1.00 82.75 197 PRO A CA 1
ATOM 1527 C C . PRO A 1 197 ? -2.928 -9.636 11.959 1.00 82.75 197 PRO A C 1
ATOM 1529 O O . PRO A 1 197 ? -3.586 -9.455 12.984 1.00 82.75 197 PRO A O 1
ATOM 1532 N N . ARG A 1 198 ? -3.182 -10.661 11.134 1.00 80.31 198 ARG A N 1
ATOM 1533 C CA . ARG A 1 198 ? -4.216 -11.673 11.390 1.00 80.31 198 ARG A CA 1
ATOM 1534 C C . ARG A 1 198 ? -3.725 -13.071 11.041 1.00 80.31 198 ARG A C 1
ATOM 1536 O O . ARG A 1 198 ? -3.313 -13.342 9.919 1.00 80.31 198 ARG A O 1
ATOM 1543 N N . ILE A 1 199 ? -3.852 -13.998 11.991 1.00 80.88 199 ILE A N 1
ATOM 1544 C CA . ILE A 1 199 ? -3.519 -15.414 11.789 1.00 80.88 199 ILE A CA 1
ATOM 1545 C C . ILE A 1 199 ? -4.809 -16.205 11.549 1.00 80.88 199 ILE A C 1
ATOM 1547 O O . ILE A 1 199 ? -5.491 -16.613 12.494 1.00 80.88 199 ILE A O 1
ATOM 1551 N N . ALA A 1 200 ? -5.137 -16.464 10.280 1.00 78.56 200 ALA A N 1
ATOM 1552 C CA . ALA A 1 200 ? -6.315 -17.255 9.907 1.00 78.56 200 ALA A CA 1
ATOM 1553 C C . ALA A 1 200 ? -6.202 -18.715 10.392 1.00 78.56 200 ALA A C 1
ATOM 1555 O O . ALA A 1 200 ? -7.094 -19.238 11.067 1.00 78.56 200 ALA A O 1
ATOM 1556 N N . LYS A 1 201 ? -5.055 -19.363 10.159 1.00 81.94 201 LYS A N 1
ATOM 1557 C CA . LYS A 1 201 ? -4.748 -20.736 10.593 1.00 81.94 201 LYS A CA 1
ATOM 1558 C C . LYS A 1 201 ? -3.341 -20.779 11.191 1.00 81.94 201 LYS A C 1
ATOM 1560 O O . LYS A 1 201 ? -2.435 -20.156 10.661 1.00 81.94 201 LYS A O 1
ATOM 1565 N N . GLY A 1 202 ? -3.175 -21.459 12.324 1.00 81.62 202 GLY A N 1
ATOM 1566 C CA . GLY A 1 202 ? -1.908 -21.479 13.059 1.00 81.62 202 GLY A CA 1
ATOM 1567 C C . GLY A 1 202 ? -2.077 -21.863 14.527 1.00 81.62 202 GLY A C 1
ATOM 1568 O O . GLY A 1 202 ? -3.202 -22.066 14.995 1.00 81.62 202 GLY A O 1
ATOM 1569 N N . ASN A 1 203 ? -0.955 -21.954 15.246 1.00 88.12 203 ASN A N 1
ATOM 1570 C CA . ASN A 1 203 ? -0.911 -22.312 16.664 1.00 88.12 203 ASN A CA 1
ATOM 1571 C C . ASN A 1 203 ? -1.789 -21.364 17.504 1.00 88.12 203 ASN A C 1
ATOM 1573 O O . ASN A 1 203 ? -1.696 -20.139 17.398 1.00 88.12 203 ASN A O 1
ATOM 1577 N N . ARG A 1 204 ? -2.635 -21.941 18.369 1.00 84.56 204 ARG A N 1
ATOM 1578 C CA . ARG A 1 204 ? -3.565 -21.202 19.232 1.00 84.56 204 ARG A CA 1
ATOM 1579 C C . ARG A 1 204 ? -2.857 -20.219 20.169 1.00 84.56 204 ARG A C 1
ATOM 1581 O O . ARG A 1 204 ? -3.434 -19.178 20.465 1.00 84.56 204 ARG A O 1
ATOM 1588 N N . LEU A 1 205 ? -1.636 -20.524 20.617 1.00 88.75 205 LEU A N 1
ATOM 1589 C CA . LEU A 1 205 ? -0.839 -19.623 21.454 1.00 88.75 205 LEU A CA 1
ATOM 1590 C C . LEU A 1 205 ? -0.472 -18.346 20.688 1.00 88.75 205 LEU A C 1
ATOM 1592 O O . LEU A 1 205 ? -0.738 -17.247 21.162 1.00 88.75 205 LEU A O 1
ATOM 1596 N N . VAL A 1 206 ? 0.036 -18.497 19.463 1.00 85.19 206 VAL A N 1
ATOM 1597 C CA . VAL A 1 206 ? 0.424 -17.369 18.603 1.00 85.19 206 VAL A CA 1
ATOM 1598 C C . VAL A 1 206 ? -0.806 -16.552 18.197 1.00 85.19 206 VAL A C 1
ATOM 1600 O O . VAL A 1 206 ? -0.786 -15.329 18.276 1.00 85.19 206 VAL A O 1
ATOM 1603 N N . LYS A 1 207 ? -1.928 -17.211 17.870 1.00 85.38 207 LYS A N 1
ATOM 1604 C CA . LYS A 1 207 ? -3.208 -16.527 17.603 1.00 85.38 207 LYS A CA 1
ATOM 1605 C C . LYS A 1 207 ? -3.672 -15.661 18.775 1.00 85.38 207 LYS A C 1
ATOM 1607 O O . LYS A 1 207 ? -4.185 -14.569 18.560 1.00 85.38 207 LYS A O 1
ATOM 1612 N N . LYS A 1 208 ? -3.521 -16.153 20.009 1.00 83.62 208 LYS A N 1
ATOM 1613 C CA . LYS A 1 208 ? -3.875 -15.387 21.211 1.00 83.62 208 LYS A CA 1
ATOM 1614 C C . LYS A 1 208 ? -2.923 -14.214 21.445 1.00 83.62 208 LYS A C 1
ATOM 1616 O O . LYS A 1 208 ? -3.400 -13.164 21.847 1.00 83.62 208 LYS A O 1
ATOM 1621 N N . ALA A 1 209 ? -1.628 -14.392 21.180 1.00 85.31 209 ALA A N 1
ATOM 1622 C CA . ALA A 1 209 ? -0.622 -13.346 21.347 1.00 85.31 209 ALA A CA 1
ATOM 1623 C C . ALA A 1 209 ? -0.804 -12.186 20.353 1.00 85.31 209 ALA A C 1
ATOM 1625 O O . ALA A 1 209 ? -0.731 -11.030 20.750 1.00 85.31 209 ALA A O 1
ATOM 1626 N N . VAL A 1 210 ? -1.095 -12.489 19.083 1.00 82.50 210 VAL A N 1
ATOM 1627 C CA . VAL A 1 210 ? -1.369 -11.470 18.051 1.00 82.50 210 VAL A CA 1
ATOM 1628 C C . VAL A 1 210 ? -2.710 -10.769 18.287 1.00 82.50 210 VAL A C 1
ATOM 1630 O O . VAL A 1 210 ? -2.871 -9.592 17.978 1.00 82.50 210 VAL A O 1
ATOM 1633 N N . GLY A 1 211 ? -3.676 -11.488 18.859 1.00 75.38 211 GLY A N 1
ATOM 1634 C CA . GLY A 1 211 ? -5.036 -10.997 19.008 1.00 75.38 211 GLY A CA 1
ATOM 1635 C C . GLY A 1 211 ? -5.833 -11.101 17.705 1.00 75.38 211 GLY A C 1
ATOM 1636 O O . GLY A 1 211 ? -5.331 -11.454 16.641 1.00 75.38 211 GLY A O 1
ATOM 1637 N N . THR A 1 212 ? -7.137 -10.866 17.812 1.00 66.69 212 THR A N 1
ATOM 1638 C CA . THR A 1 212 ? -8.087 -10.990 16.687 1.00 66.69 212 THR A CA 1
ATOM 1639 C C . THR A 1 212 ? -8.916 -9.734 16.467 1.00 66.69 212 THR A C 1
ATOM 1641 O O . THR A 1 212 ? -9.705 -9.680 15.528 1.00 66.69 212 THR A O 1
ATOM 1644 N N . THR A 1 213 ? -8.766 -8.731 17.336 1.00 63.50 213 THR A N 1
ATOM 1645 C CA . THR A 1 213 ? -9.568 -7.513 17.285 1.00 63.50 213 THR A CA 1
ATOM 1646 C C . THR A 1 213 ? -8.646 -6.291 17.280 1.00 63.50 213 THR A C 1
ATOM 1648 O O . THR A 1 213 ? -8.007 -6.055 18.305 1.00 63.50 213 THR A O 1
ATOM 1651 N N . PRO A 1 214 ? -8.573 -5.533 16.173 1.00 58.72 214 PRO A N 1
ATOM 1652 C CA . PRO A 1 214 ? -7.796 -4.292 16.094 1.00 58.72 214 PRO A CA 1
ATOM 1653 C C . PRO A 1 214 ? -8.409 -3.140 16.901 1.00 58.72 214 PRO A C 1
ATOM 1655 O O . PRO A 1 214 ? -9.636 -3.168 17.161 1.00 58.72 214 PRO A O 1
#

Sequence (214 aa):
MKSQRVSHNSSLDALKDLVYADDKSVLTVSLSSSTLSDAAGDGAEGDDAISTEPPSCEFCCAFDANSHRVRGKNYNRDKKKVEAGPSLFRYFAADVVEVDEYVREGFCNLPNERVQLALKREQEMHSKGLPSDMPPYIVAVNIIMPGPPKYHLVFYYAVDDMSIIDGTDGTPSSKLANQFFFGDSDAFREKTFKLIPRIAKGNRLVKKAVGTTP

Mean predicted aligned error: 13.95 Å

Organism: NCBI:txid49249

pLDDT: mean 71.65, std 26.29, range [22.69, 96.44]

Secondary structure (DSSP, 8-state):
----EE--------S--SS-------EEEE----PPPP-------------------TT-----GGGSEEE-TTHHHH--EEE--S-SSEEEEEEEEEESS---S-GGGSTTSHHHHHHHHHHHHHHTTPPP---SEEEEEEEEE-SSSEEEEEEEEEES-THHHHSTT--HHHHHHHHHHH-S-HHHHHHH-------SSS-HHHHHHH-S--

Solvent-accessible surface area (backbone atoms only — n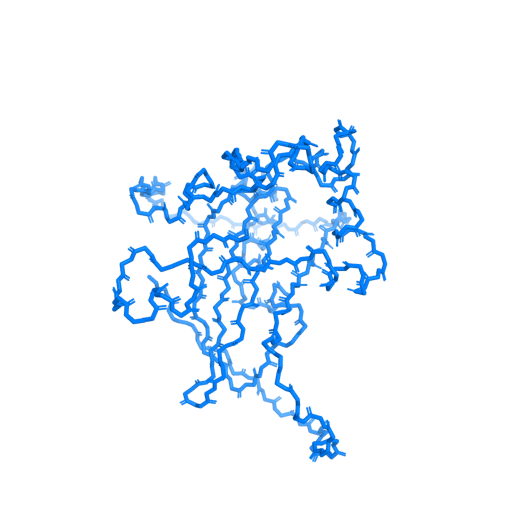ot comparable to full-atom values): 14054 Å² total; per-residue (Å²): 136,75,80,57,83,65,88,83,84,85,81,90,77,96,81,69,90,83,76,79,94,70,98,63,89,66,68,43,73,39,79,75,86,82,87,85,79,91,84,84,88,82,91,89,89,83,92,76,90,71,86,76,73,74,76,81,66,89,77,63,82,63,71,65,42,53,80,41,56,37,80,39,98,58,23,91,79,71,70,51,66,35,65,57,48,80,67,93,52,48,67,78,50,72,48,58,36,51,36,92,65,88,80,77,65,49,64,66,70,38,83,87,31,73,57,37,51,49,52,53,50,38,54,58,26,52,78,68,73,43,89,64,92,73,56,87,38,64,48,41,46,38,41,66,45,87,61,88,77,29,36,36,42,36,38,37,24,36,33,84,58,63,41,56,39,68,25,75,66,65,44,75,65,10,46,51,34,20,50,57,75,76,42,96,52,64,71,57,39,66,72,69,63,76,89,83,76,77,69,92,77,78,60,68,68,59,40,61,73,70,38,90,76,122

Radius of gyration: 20.63 Å; Cα contacts (8 Å, |Δi|>4): 254; chains: 1; bounding box: 54×38×57 Å

Nearest PDB structures (foldseek):
  4xrw-assembly1_A  TM=3.330E-01  e=7.817E-01  Amycolatopsis orientalis
  3pu2-assembly8_H  TM=3.522E-01  e=1.848E+00  Cereibacter sphaeroides 2.4.1
  3uid-assembly1_A  TM=2.752E-01  e=2.089E+00  Mycolicibacterium smegmatis MC2 155
  5wox-assembly1_A  TM=2.952E-01  e=3.021E+00  Mycolicibacterium smegmatis MC2 155
  2luz-assembly1_A  TM=2.718E-01  e=2.222E+00  Micromonospora echinospora

InterPro domains:
  IPR009769 Protein ENHANCED DISEASE RESISTANCE 2, C-terminal [PF07059] (64-214)
  IPR045096 Protein ENHANCED DISEASE RESISTANCE 2-like [PTHR12136] (64-213)